Protein AF-A0A0S7ZG05-F1 (afdb_monomer_lite)

Foldseek 3Di:
DVPVVVVVVVVVVLVVVLVPLVVVLVVVVCVLPPALDPDDDQAAFLAADPVAALQLLLCLQFVFRDPLSVVLVVLVCVLLQQKDFDDDPNHTFKIFGRDDPVVSPDQQLVVLLVCLQAVPHRMDTPVSSVVSCVVCRVVSSVSSVVVCVVVQFFDDPVVVVVVLVVLVVVLVVLLVVQVVDPVRVVVSVVSSVVSVVSSVVVVVVVSRHTHGDSNNSVSNSSLVSNVVNVVCVLVVVDDDDPPVHLVSLSNNQSNCSSVVVPPVSVVVVVVSVCVVVVVVD

Radius of gyration: 26.24 Å; chains: 1; bounding box: 77×40×70 Å

Sequence (281 aa):
MAGYAVWTALIPVGGALFLLPVGYFVWLYLMYRRPPVRGRALVAEYEAPPEIGPAEAGYLLDGRLRARALAATLIDLMLRGIIRIEVEDSRVRRLQLAGRPEEAGLEPYEMVLLSDLFTDGPSVDAVSAARRIRSGERRLKDSVRSWLDHQGYLGARDWSRPIIAVSAAVGALITAMGLWSTAGFAAAVVQLTVSVALIEYFYIAATWRPILSRRGQEAVWHLLGYRRYLEAVESGRIRWTEERDAAGLHRLSPYAVMYGITPVWATRLQQVTEALIGDIV

Secondary structure (DSSP, 8-state):
-HHHHHHHHHHHHHHHHHHHHHHHHHHHHHHHTS-S-TT---PPPSS--TT--HHHHHHHHHSS--HHHHHHHHHHHHHTTSEEEEEETTEEEEEEE-S-GGGTT--HHHHHHHHHHSTTSSEEEHHHHHHHHHHHHHHHHHHHHHHHHHTT-BPP-TTHHHHHHHHHHHHHHHHHHHTT-TTTHHHHHHHHHHHHHHHHHHHHHHHHSPPB-HHHHHHHHHHHHHHHHHHHHHTTSS---GGGHHHHHHHHHHHHHHHT-HHHHHHHHHHHHHHHHHTT-

Structure (mmCIF, N/CA/C/O backbone):
data_AF-A0A0S7ZG05-F1
#
_entry.id   AF-A0A0S7ZG05-F1
#
loop_
_atom_site.group_PDB
_atom_site.id
_atom_site.type_symbol
_atom_site.label_atom_id
_atom_site.label_alt_id
_atom_site.label_comp_id
_atom_site.label_asym_id
_atom_site.label_entity_id
_atom_site.label_seq_id
_atom_site.pdbx_PDB_ins_code
_atom_site.Cartn_x
_atom_site.Cartn_y
_atom_site.Cartn_z
_atom_site.occupancy
_atom_site.B_iso_or_equiv
_atom_site.auth_seq_id
_atom_site.auth_comp_id
_atom_site.auth_asym_id
_atom_site.auth_atom_id
_atom_site.pdbx_PDB_model_num
ATOM 1 N N . MET A 1 1 ? 46.316 22.333 -44.704 1.00 51.28 1 MET A N 1
ATOM 2 C CA . MET A 1 1 ? 44.871 22.631 -44.551 1.00 51.28 1 MET A CA 1
ATOM 3 C C . MET A 1 1 ? 43.965 21.390 -44.492 1.00 51.28 1 MET A C 1
ATOM 5 O O . MET A 1 1 ? 42.832 21.535 -44.065 1.00 51.28 1 MET A O 1
ATOM 9 N N . ALA A 1 2 ? 44.429 20.175 -44.825 1.00 52.69 2 ALA A N 1
ATOM 10 C CA . ALA A 1 2 ? 43.585 18.967 -44.803 1.00 52.69 2 ALA A CA 1
ATOM 11 C C . ALA A 1 2 ? 43.197 18.450 -43.396 1.00 52.69 2 ALA A C 1
ATOM 13 O O . ALA A 1 2 ? 42.217 17.728 -43.262 1.00 52.69 2 ALA A O 1
ATOM 14 N N . GLY A 1 3 ? 43.922 18.836 -42.337 1.00 49.78 3 GLY A N 1
ATOM 15 C CA . GLY A 1 3 ? 43.652 18.356 -40.975 1.00 49.78 3 GLY A CA 1
ATOM 16 C C . GLY A 1 3 ? 42.360 18.903 -40.356 1.00 49.78 3 GLY A C 1
ATOM 17 O O . GLY A 1 3 ? 41.648 18.160 -39.695 1.00 49.78 3 GLY A O 1
ATOM 18 N N . TYR A 1 4 ? 42.011 20.170 -40.603 1.00 55.62 4 TYR A N 1
ATOM 19 C CA . TYR A 1 4 ? 40.866 20.828 -39.951 1.00 55.62 4 TYR A CA 1
ATOM 20 C C . TYR A 1 4 ? 39.498 20.339 -40.452 1.00 55.62 4 TYR A C 1
ATOM 22 O O . TYR A 1 4 ? 38.537 20.345 -39.688 1.00 55.62 4 TYR A O 1
ATOM 30 N N . ALA A 1 5 ? 39.414 19.866 -41.699 1.00 50.16 5 ALA A N 1
ATOM 31 C CA . ALA A 1 5 ? 38.168 19.370 -42.288 1.00 50.16 5 ALA A CA 1
ATOM 32 C C . ALA A 1 5 ? 37.707 18.027 -41.688 1.00 50.16 5 ALA A C 1
ATOM 34 O O . ALA A 1 5 ? 36.515 17.739 -41.648 1.00 50.16 5 ALA A O 1
ATOM 35 N N . VAL A 1 6 ? 38.641 17.215 -41.183 1.00 53.25 6 VAL A N 1
ATOM 36 C CA . VAL A 1 6 ? 38.319 15.938 -40.523 1.00 53.25 6 VAL A CA 1
ATOM 37 C C . VAL A 1 6 ? 37.726 16.182 -39.132 1.00 53.25 6 VAL A C 1
ATOM 39 O O . VAL A 1 6 ? 36.774 15.513 -38.732 1.00 53.25 6 VAL A O 1
ATOM 42 N N . TRP A 1 7 ? 38.228 17.193 -38.416 1.00 45.81 7 TRP A N 1
ATOM 43 C CA . TRP A 1 7 ? 37.742 17.551 -37.081 1.00 45.81 7 TRP A CA 1
ATOM 44 C C . TRP A 1 7 ? 36.322 18.130 -37.094 1.00 45.81 7 TRP A C 1
ATOM 46 O O . TRP A 1 7 ? 35.544 17.826 -36.195 1.00 45.81 7 TRP A O 1
ATOM 56 N N . THR A 1 8 ? 35.939 18.905 -38.113 1.00 54.09 8 THR A N 1
ATOM 57 C CA . THR A 1 8 ? 34.583 19.479 -38.207 1.00 54.09 8 THR A CA 1
ATOM 58 C C . THR A 1 8 ? 33.517 18.454 -38.602 1.00 54.09 8 THR A C 1
ATOM 60 O O . THR A 1 8 ? 32.370 18.582 -38.178 1.00 54.09 8 THR A O 1
ATOM 63 N N . ALA A 1 9 ? 33.886 17.404 -39.344 1.00 50.38 9 ALA A N 1
ATOM 64 C CA . ALA A 1 9 ? 32.975 16.328 -39.741 1.00 50.38 9 ALA A CA 1
ATOM 65 C C . ALA A 1 9 ? 32.682 15.311 -38.616 1.00 50.38 9 ALA A C 1
ATOM 67 O O . ALA A 1 9 ? 31.630 14.675 -38.624 1.00 50.38 9 ALA A O 1
ATOM 68 N N . LEU A 1 10 ? 33.570 15.173 -37.624 1.00 50.41 10 LEU A N 1
ATOM 69 C CA . LEU A 1 10 ? 33.404 14.238 -36.497 1.00 50.41 10 LEU A CA 1
ATOM 70 C C . LEU A 1 10 ? 32.487 14.767 -35.378 1.00 50.41 10 LEU A C 1
ATOM 72 O O . LEU A 1 10 ? 31.841 13.981 -34.684 1.00 50.41 10 LEU A O 1
ATOM 76 N N . ILE A 1 11 ? 32.377 16.090 -35.228 1.00 56.00 11 ILE A N 1
ATOM 77 C CA . ILE A 1 11 ? 31.513 16.752 -34.232 1.00 56.00 11 ILE A CA 1
ATOM 78 C C . ILE A 1 11 ? 30.020 16.373 -34.380 1.00 56.00 11 ILE A C 1
ATOM 80 O O . ILE A 1 11 ? 29.410 15.999 -33.374 1.00 56.00 11 ILE A O 1
ATOM 84 N N . PRO A 1 12 ? 29.402 16.393 -35.581 1.00 53.47 12 PRO A N 1
ATOM 85 C CA . PRO A 1 12 ? 27.996 16.002 -35.729 1.00 53.47 12 PRO A CA 1
ATOM 86 C C . PRO A 1 12 ? 27.754 14.502 -35.492 1.00 53.47 12 PRO A C 1
ATOM 88 O O . PRO A 1 12 ? 26.689 14.129 -34.999 1.00 53.47 12 PRO A O 1
ATOM 91 N N . VAL A 1 13 ? 28.742 13.641 -35.767 1.00 55.69 13 VAL A N 1
ATOM 92 C CA . VAL A 1 13 ? 28.643 12.190 -35.520 1.00 55.69 13 VAL A CA 1
ATOM 93 C C . VAL A 1 13 ? 28.619 11.893 -34.016 1.00 55.69 13 VAL A C 1
ATOM 95 O O . VAL A 1 13 ? 27.818 11.075 -33.564 1.00 55.69 13 VAL A O 1
ATOM 98 N N . GLY A 1 14 ? 29.416 12.617 -33.221 1.00 54.84 14 GLY A N 1
ATOM 99 C CA . GLY A 1 14 ? 29.377 12.533 -31.757 1.00 54.84 14 GLY A CA 1
ATOM 100 C C . GLY A 1 14 ? 28.037 12.986 -31.160 1.00 54.84 14 GLY A C 1
ATOM 101 O O . GLY A 1 14 ? 27.526 12.352 -30.237 1.00 54.84 14 GLY A O 1
ATOM 102 N N . GLY A 1 15 ? 27.422 14.031 -31.727 1.00 56.81 15 GLY A N 1
ATOM 103 C CA . GLY A 1 15 ? 26.101 14.518 -31.308 1.00 56.81 15 GLY A CA 1
ATOM 104 C C . GLY A 1 15 ? 24.956 13.545 -31.620 1.00 56.81 15 GLY A C 1
ATOM 105 O O . GLY A 1 15 ? 24.067 13.350 -30.793 1.00 56.81 15 GLY A O 1
ATOM 106 N N . ALA A 1 16 ? 24.992 12.872 -32.774 1.00 57.53 16 ALA A N 1
ATOM 107 C CA . ALA A 1 16 ? 24.003 11.849 -33.123 1.00 57.53 16 ALA A CA 1
ATOM 108 C C . ALA A 1 16 ? 24.106 10.606 -32.217 1.00 57.53 16 ALA A C 1
ATOM 110 O O . ALA A 1 16 ? 23.085 10.043 -31.818 1.00 57.53 16 ALA A O 1
ATOM 111 N N . LEU A 1 17 ? 25.326 10.224 -31.817 1.00 57.88 17 LEU A N 1
ATOM 112 C CA . LEU A 1 17 ? 25.553 9.145 -30.851 1.00 57.88 17 LEU A CA 1
ATOM 113 C C . LEU A 1 17 ? 25.026 9.491 -29.445 1.00 57.88 17 LEU A C 1
ATOM 115 O O . LEU A 1 17 ? 24.634 8.594 -28.704 1.00 57.88 17 LEU A O 1
ATOM 119 N N . PHE A 1 18 ? 24.979 10.779 -29.089 1.00 58.97 18 PHE A N 1
ATOM 120 C CA . PHE A 1 18 ? 24.469 11.277 -27.805 1.00 58.97 18 PHE A CA 1
ATOM 121 C C . PHE A 1 18 ? 22.944 11.129 -27.673 1.00 58.97 18 PHE A C 1
ATOM 123 O O . PHE A 1 18 ? 22.427 10.868 -26.586 1.00 58.97 18 PHE A O 1
ATOM 130 N N . LEU A 1 19 ? 22.209 11.253 -28.783 1.00 64.69 19 LEU A N 1
ATOM 131 C CA . LEU A 1 19 ? 20.746 11.169 -28.790 1.00 64.69 19 LEU A CA 1
ATOM 132 C C . LEU A 1 19 ? 20.218 9.732 -28.761 1.00 64.69 19 LEU A C 1
ATOM 134 O O . LEU A 1 19 ? 19.077 9.529 -28.359 1.00 64.69 19 LEU A O 1
ATOM 138 N N . LEU A 1 20 ? 21.018 8.732 -29.141 1.00 67.81 20 LEU A N 1
ATOM 139 C CA . LEU A 1 20 ? 20.586 7.331 -29.150 1.00 67.81 20 LEU A CA 1
ATOM 140 C C . LEU A 1 20 ? 20.330 6.764 -27.741 1.00 67.81 20 LEU A C 1
ATOM 142 O O . LEU A 1 20 ? 19.251 6.202 -27.545 1.00 67.81 20 LEU A O 1
ATOM 146 N N . PRO A 1 21 ? 21.215 6.945 -26.737 1.00 67.44 21 PRO A N 1
ATOM 147 C CA . PRO A 1 21 ? 20.917 6.583 -25.358 1.00 67.44 21 PRO A CA 1
ATOM 148 C C . PRO A 1 21 ? 19.700 7.346 -24.857 1.00 67.44 21 PRO A C 1
ATOM 150 O O . PRO A 1 21 ? 18.765 6.725 -24.374 1.00 67.44 21 PRO A O 1
ATOM 153 N N . VAL A 1 22 ? 19.652 8.671 -25.035 1.00 66.94 22 VAL A N 1
ATOM 154 C CA . VAL A 1 22 ? 18.524 9.494 -24.570 1.00 66.94 22 VAL A CA 1
ATOM 155 C C . VAL A 1 22 ? 17.209 9.040 -25.208 1.00 66.94 22 VAL A C 1
ATOM 157 O O . VAL A 1 22 ? 16.222 8.877 -24.503 1.00 66.94 22 VAL A O 1
ATOM 160 N N . GLY A 1 23 ? 17.187 8.761 -26.511 1.00 71.06 23 GLY A N 1
ATOM 161 C CA . GLY A 1 23 ? 16.018 8.259 -27.232 1.00 71.06 23 GLY A CA 1
ATOM 162 C C . GLY A 1 23 ? 15.604 6.854 -26.795 1.00 71.06 23 GLY A C 1
ATOM 163 O O . GLY A 1 23 ? 14.423 6.621 -26.545 1.00 71.06 23 GLY A O 1
ATOM 164 N N . TYR A 1 24 ? 16.559 5.935 -26.626 1.00 68.69 24 TYR A N 1
ATOM 165 C CA . TYR A 1 24 ? 16.321 4.593 -26.084 1.00 68.69 24 TYR A CA 1
ATOM 166 C C . TYR A 1 24 ? 15.806 4.648 -24.636 1.00 68.69 24 TYR A C 1
ATOM 168 O O . TYR A 1 24 ? 14.871 3.934 -24.278 1.00 68.69 24 TYR A O 1
ATOM 176 N N . PHE A 1 25 ? 16.338 5.559 -23.818 1.00 66.50 25 PHE A N 1
ATOM 177 C CA . PHE A 1 25 ? 15.914 5.786 -22.437 1.00 66.50 25 PHE A CA 1
ATOM 178 C C . PHE A 1 25 ? 14.539 6.449 -22.353 1.00 66.50 25 PHE A C 1
ATOM 180 O O . PHE A 1 25 ? 13.715 6.025 -21.546 1.00 66.50 25 PHE A O 1
ATOM 187 N N . VAL A 1 26 ? 14.238 7.432 -23.207 1.00 67.06 26 VAL A N 1
ATOM 188 C CA . VAL A 1 26 ? 12.893 8.012 -23.340 1.00 67.06 26 VAL A CA 1
ATOM 189 C C . VAL A 1 26 ? 11.910 6.937 -23.799 1.00 67.06 26 VAL A C 1
ATOM 191 O O . VAL A 1 26 ? 10.817 6.838 -23.249 1.00 67.06 26 VAL A O 1
ATOM 194 N N . TRP A 1 27 ? 12.298 6.076 -24.739 1.00 70.62 27 TRP A N 1
ATOM 195 C CA . TRP A 1 27 ? 11.476 4.956 -25.190 1.00 70.62 27 TRP A CA 1
ATOM 196 C C . TRP A 1 27 ? 11.200 3.946 -24.065 1.00 70.62 27 TRP A C 1
ATOM 198 O O . TRP A 1 27 ? 10.038 3.602 -23.844 1.00 70.62 27 TRP A O 1
ATOM 208 N N . LEU A 1 28 ? 12.215 3.550 -23.284 1.00 65.44 28 LEU A N 1
ATOM 209 C CA . LEU A 1 28 ? 12.054 2.690 -22.103 1.00 65.44 28 LEU A CA 1
ATOM 210 C C . LEU A 1 28 ? 11.192 3.345 -21.020 1.00 65.44 28 LEU A C 1
ATOM 212 O O . LEU A 1 28 ? 10.298 2.701 -20.474 1.00 65.44 28 LEU A O 1
ATOM 216 N N . TYR A 1 29 ? 11.404 4.629 -20.731 1.00 64.94 29 TYR A N 1
ATOM 217 C CA . TYR A 1 29 ? 10.598 5.390 -19.778 1.00 64.94 29 TYR A CA 1
ATOM 218 C C . TYR A 1 29 ? 9.128 5.439 -20.204 1.00 64.94 29 TYR A C 1
ATOM 220 O O . TYR A 1 29 ? 8.230 5.156 -19.409 1.00 64.94 29 TYR A O 1
ATOM 228 N N . LEU A 1 30 ? 8.878 5.734 -21.481 1.00 63.25 30 LEU A N 1
ATOM 229 C CA . LEU A 1 30 ? 7.543 5.741 -22.068 1.00 63.25 30 LEU A CA 1
ATOM 230 C C . LEU A 1 30 ? 6.933 4.345 -22.177 1.00 63.25 30 LEU A C 1
ATOM 232 O O . LEU A 1 30 ? 5.716 4.263 -22.308 1.00 63.25 30 LEU A O 1
ATOM 236 N N . MET A 1 31 ? 7.727 3.271 -22.160 1.00 61.19 31 MET A N 1
ATOM 237 C CA . MET A 1 31 ? 7.255 1.884 -22.126 1.00 61.19 31 MET A CA 1
ATOM 238 C C . MET A 1 31 ? 6.911 1.445 -20.695 1.00 61.19 31 MET A C 1
ATOM 240 O O . MET A 1 31 ? 5.868 0.833 -20.486 1.00 61.19 31 MET A O 1
ATOM 244 N N . TYR A 1 32 ? 7.725 1.827 -19.707 1.00 59.72 32 TYR A N 1
ATOM 245 C CA . TYR A 1 32 ? 7.529 1.506 -18.289 1.00 59.72 32 TYR A CA 1
ATOM 246 C C . TYR A 1 32 ? 6.388 2.313 -17.643 1.00 59.72 32 TYR A C 1
ATOM 248 O O . TYR A 1 32 ? 5.707 1.825 -16.747 1.00 59.72 32 TYR A O 1
ATOM 256 N N . ARG A 1 33 ? 6.123 3.540 -18.118 1.00 54.91 33 ARG A N 1
ATOM 257 C CA . ARG A 1 33 ? 4.976 4.359 -17.680 1.00 54.91 33 ARG A CA 1
ATOM 258 C C . ARG A 1 33 ? 3.647 4.014 -18.351 1.00 54.91 33 ARG A C 1
ATOM 260 O O . ARG A 1 33 ? 2.652 4.672 -18.043 1.00 54.91 33 ARG A O 1
ATOM 267 N N . ARG A 1 34 ? 3.596 3.061 -19.289 1.00 53.19 34 ARG A N 1
ATOM 268 C CA . ARG A 1 34 ? 2.336 2.808 -20.002 1.00 53.19 34 ARG A CA 1
ATOM 269 C C . ARG A 1 34 ? 1.282 2.306 -19.019 1.00 53.19 34 ARG A C 1
ATOM 271 O O . ARG A 1 34 ? 1.560 1.358 -18.288 1.00 53.19 34 ARG A O 1
ATOM 278 N N . PRO A 1 35 ? 0.098 2.942 -18.977 1.00 49.69 35 PRO A N 1
ATOM 279 C CA . PRO A 1 35 ? -0.965 2.503 -18.098 1.00 49.69 35 PRO A CA 1
ATOM 280 C C . PRO A 1 35 ? -1.339 1.048 -18.419 1.00 49.69 35 PRO A C 1
ATOM 282 O O . PRO A 1 35 ? -1.278 0.645 -19.585 1.00 49.69 35 PRO A O 1
ATOM 285 N N . PRO A 1 36 ? -1.724 0.280 -17.388 1.00 53.16 36 PRO A N 1
ATOM 286 C CA . PRO A 1 36 ? -1.832 -1.177 -17.424 1.00 53.16 36 PRO A CA 1
ATOM 287 C C . PRO A 1 36 ? -2.812 -1.730 -18.469 1.00 53.16 36 PRO A C 1
ATOM 289 O O . PRO A 1 36 ? -2.722 -2.893 -18.838 1.00 53.16 36 PRO A O 1
ATOM 292 N N . VAL A 1 37 ? -3.734 -0.927 -19.008 1.00 57.16 37 VAL A N 1
ATOM 293 C CA . VAL A 1 37 ? -4.703 -1.416 -19.994 1.00 57.16 37 VAL A CA 1
ATOM 294 C C . VAL A 1 37 ? -4.875 -0.391 -21.109 1.00 57.16 37 VAL A C 1
ATOM 296 O O . VAL A 1 37 ? -5.392 0.706 -20.905 1.00 57.16 37 VAL A O 1
ATOM 299 N N . ARG A 1 38 ? -4.422 -0.731 -22.319 1.00 52.75 38 ARG A N 1
ATOM 300 C CA . ARG A 1 38 ? -4.708 0.062 -23.522 1.00 52.75 38 ARG A CA 1
ATOM 301 C C . ARG A 1 38 ? -6.158 -0.158 -23.949 1.00 52.75 38 ARG A C 1
ATOM 303 O O . ARG A 1 38 ? -6.596 -1.296 -24.068 1.00 52.75 38 ARG A O 1
ATOM 310 N N . GLY A 1 39 ? -6.867 0.932 -24.242 1.00 58.59 39 GLY A N 1
ATOM 311 C CA . GLY A 1 39 ? -8.118 0.895 -25.008 1.00 58.59 39 GLY A CA 1
ATOM 312 C C . GLY A 1 39 ? -9.408 0.656 -24.221 1.00 58.59 39 GLY A C 1
ATOM 313 O O . GLY A 1 39 ? -10.449 0.496 -24.848 1.00 58.59 39 GLY A O 1
ATOM 314 N N . ARG A 1 40 ? -9.384 0.659 -22.881 1.00 66.75 40 ARG A N 1
ATOM 315 C CA . ARG A 1 40 ? -10.610 0.661 -22.064 1.00 66.75 40 ARG A CA 1
ATOM 316 C C . ARG A 1 40 ? -1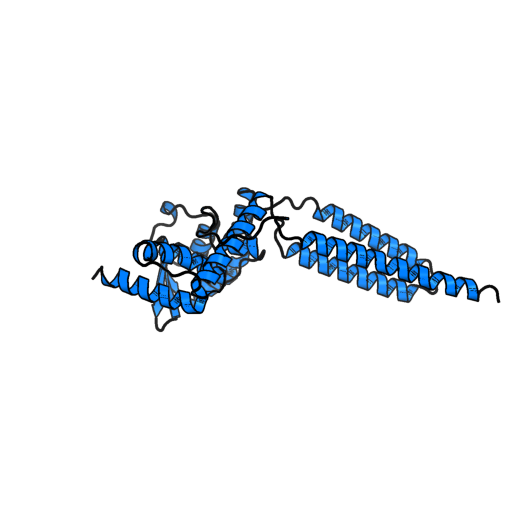0.830 2.038 -21.446 1.00 66.75 40 ARG A C 1
ATOM 318 O O . ARG A 1 40 ? -9.894 2.638 -20.924 1.00 66.75 40 ARG A O 1
ATOM 325 N N . ALA A 1 41 ? -12.058 2.544 -21.517 1.00 74.38 41 ALA A N 1
ATOM 326 C CA . ALA A 1 41 ? -12.452 3.706 -20.731 1.00 74.38 41 ALA A CA 1
ATOM 327 C C . ALA A 1 41 ? -12.480 3.309 -19.248 1.00 74.38 41 ALA A C 1
ATOM 329 O O . ALA A 1 41 ? -12.929 2.214 -18.909 1.00 74.38 41 ALA A O 1
ATOM 330 N N . LEU A 1 42 ? -11.967 4.171 -18.371 1.00 78.75 42 LEU A N 1
ATOM 331 C CA . LEU A 1 42 ? -12.027 3.942 -16.930 1.00 78.75 42 LEU A CA 1
ATOM 332 C C . LEU A 1 42 ? -13.468 4.177 -16.461 1.00 78.75 42 LEU A C 1
ATOM 334 O O . LEU A 1 42 ? -13.909 5.326 -16.366 1.00 78.75 42 LEU A O 1
ATOM 338 N N . VAL A 1 43 ? -14.199 3.091 -16.225 1.00 81.19 43 VAL A N 1
ATOM 339 C CA . VAL A 1 43 ? -15.568 3.116 -15.693 1.00 81.19 43 VAL A CA 1
ATOM 340 C C . VAL A 1 43 ? -15.502 3.262 -14.172 1.00 81.19 43 VAL A C 1
ATOM 342 O O . VAL A 1 43 ? -14.532 2.837 -13.550 1.00 81.19 43 VAL A O 1
ATOM 345 N N . ALA A 1 44 ? -16.488 3.938 -13.582 1.00 79.50 44 ALA A N 1
ATOM 346 C CA . ALA A 1 44 ? -16.609 4.023 -12.133 1.00 79.50 44 ALA A CA 1
ATOM 347 C C . ALA A 1 44 ? -17.099 2.673 -11.589 1.00 79.50 44 ALA A C 1
ATOM 349 O O . ALA A 1 44 ? -18.145 2.198 -12.023 1.00 79.50 44 ALA A O 1
ATOM 350 N N . GLU A 1 45 ? -16.351 2.086 -10.660 1.00 82.44 45 GLU A N 1
ATOM 351 C CA . GLU A 1 45 ? -16.711 0.824 -10.003 1.00 82.44 45 GLU A CA 1
ATOM 352 C C . GLU A 1 45 ? -17.330 1.133 -8.641 1.00 82.44 45 GLU A C 1
ATOM 354 O O . GLU A 1 45 ? -16.831 2.005 -7.936 1.00 82.44 45 GLU A O 1
ATOM 359 N N . TYR A 1 46 ? -18.418 0.460 -8.267 1.00 78.06 46 TYR A N 1
ATOM 360 C CA . TYR A 1 46 ? -19.122 0.744 -7.005 1.00 78.06 46 TYR A CA 1
ATOM 361 C C . TYR A 1 46 ? -18.422 0.130 -5.784 1.00 78.06 46 TYR A C 1
ATOM 363 O O . TYR A 1 46 ? -18.535 0.656 -4.679 1.00 78.06 46 TYR A O 1
ATOM 371 N N . GLU A 1 47 ? -17.684 -0.965 -5.982 1.00 79.06 47 GLU A N 1
ATOM 372 C CA . GLU A 1 47 ? -17.063 -1.740 -4.906 1.00 79.06 47 GLU A CA 1
ATOM 373 C C . GLU A 1 47 ? -15.559 -1.907 -5.127 1.00 79.06 47 GLU A C 1
ATOM 375 O O . GLU A 1 47 ? -15.060 -1.927 -6.256 1.00 79.06 47 GLU A O 1
ATOM 380 N N . ALA A 1 48 ? -14.823 -2.050 -4.025 1.00 81.62 48 ALA A N 1
ATOM 381 C CA . ALA A 1 48 ? -13.439 -2.493 -4.078 1.00 81.62 48 ALA A CA 1
ATOM 382 C C . ALA A 1 48 ? -13.369 -3.957 -4.563 1.00 81.62 48 ALA A C 1
ATOM 384 O O . ALA A 1 48 ? -14.318 -4.716 -4.358 1.00 81.62 48 ALA A O 1
ATOM 385 N N . PRO A 1 49 ? -12.255 -4.388 -5.188 1.00 82.88 49 PRO A N 1
ATOM 386 C CA . PRO A 1 49 ? -12.049 -5.803 -5.483 1.00 82.88 49 PRO A CA 1
ATOM 387 C C . PRO A 1 49 ? -12.166 -6.631 -4.188 1.00 82.88 49 PRO A C 1
ATOM 389 O O . PRO A 1 49 ? -11.463 -6.312 -3.229 1.00 82.88 49 PRO A O 1
ATOM 392 N N . PRO A 1 50 ? -13.000 -7.688 -4.146 1.00 77.94 50 PRO A N 1
ATOM 393 C CA . PRO A 1 50 ? -13.350 -8.376 -2.898 1.00 77.94 50 PRO A CA 1
ATOM 394 C C . PRO A 1 50 ? -12.166 -9.082 -2.233 1.00 77.94 50 PRO A C 1
ATOM 396 O O . PRO A 1 50 ? -12.186 -9.326 -1.035 1.00 77.94 50 PRO A O 1
ATOM 399 N N . GLU A 1 51 ? -11.138 -9.409 -3.011 1.00 85.38 51 GLU A N 1
ATOM 400 C CA . GLU A 1 51 ? -9.961 -10.128 -2.534 1.00 85.38 51 GLU A CA 1
ATOM 401 C C . GLU A 1 51 ? -8.821 -9.205 -2.084 1.00 85.38 51 GLU A C 1
ATOM 403 O O . GLU A 1 51 ? -7.800 -9.707 -1.646 1.00 85.38 51 GLU A O 1
ATOM 408 N N . ILE A 1 52 ? -8.913 -7.882 -2.263 1.00 89.81 52 ILE A N 1
ATOM 409 C CA . ILE A 1 52 ? -7.760 -6.982 -2.084 1.00 89.81 52 ILE A CA 1
ATOM 410 C C . ILE A 1 52 ? -8.046 -5.992 -0.973 1.00 89.81 52 ILE A C 1
ATOM 412 O O . ILE A 1 52 ? -8.772 -5.025 -1.206 1.00 89.81 52 ILE A O 1
ATOM 416 N N . GLY A 1 53 ? -7.404 -6.163 0.181 1.00 91.06 53 GLY A N 1
ATOM 417 C CA . GLY A 1 53 ? -7.516 -5.239 1.300 1.00 91.06 53 GLY A CA 1
ATOM 418 C C . GLY A 1 53 ? -6.884 -3.858 1.043 1.00 91.06 53 GLY A C 1
ATOM 419 O O . GLY A 1 53 ? -6.229 -3.610 0.018 1.00 91.06 53 GLY A O 1
ATOM 420 N N . PRO A 1 54 ? -7.067 -2.892 1.966 1.00 91.44 54 PRO A N 1
ATOM 421 C CA . PRO A 1 54 ? -6.564 -1.529 1.788 1.00 91.44 54 PRO A CA 1
ATOM 422 C C . PRO A 1 54 ? -5.032 -1.417 1.717 1.00 91.44 54 PRO A C 1
ATOM 424 O O . PRO A 1 54 ? -4.508 -0.545 1.011 1.00 91.44 54 PRO A O 1
ATOM 427 N N . ALA A 1 55 ? -4.300 -2.281 2.428 1.00 91.81 55 ALA A N 1
ATOM 428 C CA . ALA A 1 55 ? -2.836 -2.279 2.442 1.00 91.81 55 ALA A CA 1
ATOM 429 C C . ALA A 1 55 ? -2.279 -2.720 1.084 1.00 91.81 55 ALA A C 1
ATOM 431 O O . ALA A 1 55 ? -1.378 -2.089 0.524 1.00 91.81 55 ALA A O 1
ATOM 432 N N . GLU A 1 56 ? -2.857 -3.779 0.539 1.00 94.50 56 GLU A N 1
ATOM 433 C CA . GLU A 1 56 ? -2.509 -4.403 -0.726 1.00 94.50 56 GLU A CA 1
ATOM 434 C C . GLU A 1 56 ? -2.925 -3.510 -1.886 1.00 94.50 56 GLU A C 1
ATOM 436 O O . GLU A 1 56 ? -2.125 -3.284 -2.792 1.00 94.50 56 GLU A O 1
ATOM 441 N N . ALA A 1 57 ? -4.114 -2.904 -1.819 1.00 93.00 57 ALA A N 1
ATOM 442 C CA . ALA A 1 57 ? -4.549 -1.889 -2.771 1.00 93.00 57 ALA A CA 1
ATOM 443 C C . ALA A 1 57 ? -3.565 -0.711 -2.814 1.00 93.00 57 ALA A C 1
ATOM 445 O O . ALA A 1 57 ? -3.104 -0.316 -3.889 1.00 93.00 57 ALA A O 1
ATOM 446 N N . GLY A 1 58 ? -3.178 -0.183 -1.647 1.00 90.12 58 GLY A N 1
ATOM 447 C CA . GLY A 1 58 ? -2.167 0.868 -1.547 1.00 90.12 58 GLY A CA 1
ATOM 448 C C . GLY A 1 58 ? -0.820 0.442 -2.143 1.00 90.12 58 GLY A C 1
ATOM 449 O O . GLY A 1 58 ? -0.199 1.203 -2.892 1.00 90.12 58 GLY A O 1
ATOM 450 N N . TYR A 1 59 ? -0.390 -0.793 -1.876 1.00 91.75 59 TYR A N 1
ATOM 451 C CA . TYR A 1 59 ? 0.849 -1.343 -2.418 1.00 91.75 59 TYR A CA 1
ATOM 452 C C . TYR A 1 59 ? 0.797 -1.525 -3.942 1.00 91.75 59 TYR A C 1
ATOM 454 O O . TYR A 1 59 ? 1.743 -1.145 -4.628 1.00 91.75 59 TYR A O 1
ATOM 462 N N . LEU A 1 60 ? -0.296 -2.051 -4.495 1.00 90.94 60 LEU A N 1
ATOM 463 C CA . LEU A 1 60 ? -0.476 -2.239 -5.937 1.00 90.94 60 LEU A CA 1
ATOM 464 C C . LEU A 1 60 ? -0.477 -0.904 -6.696 1.00 90.94 60 LEU A C 1
ATOM 466 O O . LEU A 1 60 ? 0.086 -0.809 -7.788 1.00 90.94 60 LEU A O 1
ATOM 470 N N . LEU A 1 61 ? -1.063 0.142 -6.107 1.00 87.56 61 LEU A N 1
ATOM 471 C CA . LEU A 1 61 ? -1.157 1.471 -6.715 1.00 87.56 61 LEU A CA 1
ATOM 472 C C . LEU A 1 61 ? 0.163 2.252 -6.678 1.00 87.56 61 LEU A C 1
ATOM 474 O O . LEU A 1 61 ? 0.549 2.880 -7.671 1.00 87.56 61 LEU A O 1
ATOM 478 N N . ASP A 1 62 ? 0.838 2.255 -5.527 1.00 82.25 62 ASP A N 1
ATOM 479 C CA . ASP A 1 62 ? 1.979 3.139 -5.253 1.00 82.25 62 ASP A CA 1
ATOM 480 C C . ASP A 1 62 ? 3.329 2.404 -5.163 1.00 82.25 62 ASP A C 1
ATOM 482 O O . ASP A 1 62 ? 4.376 3.052 -5.143 1.00 82.25 62 ASP A O 1
ATOM 486 N N . GLY A 1 63 ? 3.332 1.074 -5.071 1.00 82.50 63 GLY A N 1
ATOM 487 C CA . GLY A 1 63 ? 4.521 0.258 -4.799 1.00 82.50 63 GLY A CA 1
ATOM 488 C C . GLY A 1 63 ? 5.119 0.413 -3.408 1.00 82.50 63 GLY A C 1
ATOM 489 O O . GLY A 1 63 ? 6.220 -0.069 -3.122 1.00 82.50 63 GLY A O 1
ATOM 490 N N . ARG A 1 64 ? 4.404 1.121 -2.536 1.00 82.62 64 ARG A N 1
ATOM 491 C CA . ARG A 1 64 ? 4.817 1.459 -1.180 1.00 82.62 64 ARG A CA 1
ATOM 492 C C . ARG A 1 64 ? 3.629 1.319 -0.254 1.00 82.62 64 ARG A C 1
ATOM 494 O O . ARG A 1 64 ? 2.527 1.747 -0.587 1.00 82.62 64 ARG A O 1
ATOM 501 N N . LEU A 1 65 ? 3.889 0.807 0.939 1.00 83.88 65 LEU A N 1
ATOM 502 C CA . LEU A 1 65 ? 2.895 0.727 1.992 1.00 83.88 65 LEU A CA 1
ATOM 503 C C . LEU A 1 65 ? 2.876 2.056 2.758 1.00 83.88 65 LEU A C 1
ATOM 505 O O . LEU A 1 65 ? 3.625 2.259 3.705 1.00 83.88 65 LEU A O 1
ATOM 509 N N . ARG A 1 66 ? 2.088 3.022 2.274 1.00 82.81 66 ARG A N 1
ATOM 510 C CA . ARG A 1 66 ? 1.997 4.353 2.900 1.00 82.81 66 ARG A CA 1
ATOM 511 C C . ARG A 1 66 ? 1.228 4.284 4.223 1.00 82.81 66 ARG A C 1
ATOM 513 O O . ARG A 1 66 ? 0.299 3.495 4.355 1.00 82.81 66 ARG A O 1
ATOM 520 N N . ALA A 1 67 ? 1.509 5.214 5.140 1.00 81.88 67 ALA A N 1
ATOM 521 C CA . ALA A 1 67 ? 0.816 5.316 6.432 1.00 81.88 67 ALA A CA 1
ATOM 522 C C . ALA A 1 67 ? -0.720 5.364 6.312 1.00 81.88 67 ALA A C 1
ATOM 524 O O . ALA A 1 67 ? -1.417 4.742 7.102 1.00 81.88 67 ALA A O 1
ATOM 525 N N . ARG A 1 68 ? -1.254 6.040 5.286 1.00 82.50 68 ARG A N 1
ATOM 526 C CA . ARG A 1 68 ? -2.701 6.086 5.002 1.00 82.50 68 ARG A CA 1
ATOM 527 C C . ARG A 1 68 ? -3.311 4.722 4.658 1.00 82.50 68 ARG A C 1
ATOM 529 O O . ARG A 1 68 ? -4.446 4.464 5.028 1.00 82.50 68 ARG A O 1
ATOM 536 N N . ALA A 1 69 ? -2.560 3.852 3.978 1.00 86.19 69 ALA A N 1
ATOM 537 C CA . ALA A 1 69 ? -3.011 2.502 3.650 1.00 86.19 69 ALA A CA 1
ATOM 538 C C . ALA A 1 69 ? -3.038 1.625 4.909 1.00 86.19 69 ALA A C 1
ATOM 540 O O . ALA A 1 69 ? -3.979 0.876 5.113 1.00 86.19 69 ALA A O 1
ATOM 541 N N . LEU A 1 70 ? -2.062 1.801 5.804 1.00 86.00 70 LEU A N 1
ATOM 542 C CA . LEU A 1 70 ? -2.048 1.140 7.112 1.00 86.00 70 LEU A CA 1
ATOM 543 C C . LEU A 1 70 ? -3.180 1.623 8.019 1.00 86.00 70 LEU A C 1
ATOM 545 O O . LEU A 1 70 ? -3.844 0.812 8.652 1.00 86.00 70 LEU A O 1
ATOM 549 N N . ALA A 1 71 ? -3.430 2.933 8.058 1.00 84.31 71 ALA A N 1
ATOM 550 C CA . ALA A 1 71 ? -4.562 3.494 8.787 1.00 84.31 71 ALA A CA 1
ATOM 551 C C . ALA A 1 71 ? -5.894 2.944 8.258 1.00 84.31 71 ALA A C 1
ATOM 553 O O . ALA A 1 71 ? -6.749 2.558 9.047 1.00 84.31 71 ALA A O 1
ATOM 554 N N . ALA A 1 72 ? -6.040 2.844 6.934 1.00 87.88 72 ALA A N 1
ATOM 555 C CA . ALA A 1 72 ? -7.187 2.204 6.308 1.00 87.88 72 ALA A CA 1
ATOM 556 C C . ALA A 1 72 ? -7.342 0.738 6.734 1.00 87.88 72 ALA A C 1
ATOM 558 O O . ALA A 1 72 ? -8.435 0.344 7.116 1.00 87.88 72 ALA A O 1
ATOM 559 N N . THR A 1 73 ? -6.263 -0.048 6.748 1.00 89.44 73 THR A N 1
ATOM 560 C CA . THR A 1 73 ? -6.292 -1.433 7.245 1.00 89.44 73 THR A CA 1
ATOM 561 C C . THR A 1 73 ? -6.698 -1.514 8.715 1.00 89.44 73 THR A C 1
ATOM 563 O O . THR A 1 73 ? -7.465 -2.391 9.081 1.00 89.44 73 THR A O 1
ATOM 566 N N . LEU A 1 74 ? -6.252 -0.593 9.574 1.00 87.56 74 LEU A N 1
ATOM 567 C CA . LEU A 1 74 ? -6.705 -0.566 10.972 1.00 87.56 74 LEU A CA 1
ATOM 568 C C . LEU A 1 74 ? -8.204 -0.272 11.082 1.00 87.56 74 LEU A C 1
ATOM 570 O O . LEU A 1 74 ? -8.894 -0.893 11.883 1.00 87.56 74 LEU A O 1
ATOM 574 N N . ILE A 1 75 ? -8.723 0.643 10.265 1.00 85.31 75 ILE A N 1
ATOM 575 C CA . ILE A 1 75 ? -10.163 0.921 10.215 1.00 85.31 75 ILE A CA 1
ATOM 576 C C . ILE A 1 75 ? -10.924 -0.306 9.703 1.00 85.31 75 ILE A C 1
ATOM 578 O O . ILE A 1 75 ? -11.955 -0.647 10.271 1.00 85.31 75 ILE A O 1
ATOM 582 N N . ASP A 1 76 ? -10.406 -1.000 8.690 1.00 87.69 76 ASP A N 1
ATOM 583 C CA . ASP A 1 76 ? -10.990 -2.248 8.190 1.00 87.69 76 ASP A CA 1
ATOM 584 C C . ASP A 1 76 ? -11.056 -3.330 9.284 1.00 87.69 76 ASP A C 1
ATOM 586 O O . ASP A 1 76 ? -12.126 -3.865 9.572 1.00 87.69 76 ASP A O 1
ATOM 590 N N . LEU A 1 77 ? -9.952 -3.557 10.004 1.00 88.50 77 LEU A N 1
ATOM 591 C CA . LEU A 1 77 ? -9.897 -4.480 11.144 1.00 88.50 77 LEU A CA 1
ATOM 592 C C . LEU A 1 77 ? -10.843 -4.068 12.283 1.00 88.50 77 LEU A C 1
ATOM 594 O O . LEU A 1 77 ? -11.397 -4.928 12.971 1.00 88.50 77 LEU A O 1
ATOM 598 N N . MET A 1 78 ? -11.042 -2.764 12.493 1.00 85.56 78 MET A N 1
ATOM 599 C CA . MET A 1 78 ? -11.997 -2.247 13.472 1.00 85.56 78 MET A CA 1
ATOM 600 C C . MET A 1 78 ? -13.440 -2.550 13.062 1.00 85.56 78 MET A C 1
ATOM 602 O O . MET A 1 78 ? -14.230 -3.008 13.885 1.00 85.56 78 MET A O 1
ATOM 606 N N . LEU A 1 79 ? -13.780 -2.342 11.789 1.00 82.88 79 LEU A N 1
ATOM 607 C CA . LEU A 1 79 ? -15.106 -2.644 11.244 1.00 82.88 79 LEU A CA 1
ATOM 608 C C . LEU A 1 79 ? -15.398 -4.149 11.230 1.00 82.88 79 LEU A C 1
ATOM 610 O O . LEU A 1 79 ? -16.540 -4.552 11.430 1.00 82.88 79 LEU A O 1
ATOM 614 N N . ARG A 1 80 ? -14.363 -4.981 11.067 1.00 84.50 80 ARG A N 1
ATOM 615 C CA . ARG A 1 80 ? -14.427 -6.442 11.236 1.00 84.50 80 ARG A CA 1
ATOM 616 C C . ARG A 1 80 ? -14.520 -6.883 12.707 1.00 84.50 80 ARG A C 1
ATOM 618 O O . ARG A 1 80 ? -14.588 -8.079 12.971 1.00 84.50 80 ARG A O 1
ATOM 625 N N . GLY A 1 81 ? -14.504 -5.954 13.670 1.00 85.19 81 GLY A N 1
ATOM 626 C CA . GLY A 1 81 ? -14.618 -6.242 15.106 1.00 85.19 81 GLY A CA 1
ATOM 627 C C . GLY A 1 81 ? -13.363 -6.849 15.742 1.00 85.19 81 GLY A C 1
ATOM 628 O O . GLY A 1 81 ? -13.418 -7.356 16.860 1.00 85.19 81 GLY A O 1
ATOM 629 N N . ILE A 1 82 ? -12.224 -6.813 15.049 1.00 88.38 82 ILE A N 1
ATOM 630 C CA . ILE A 1 82 ? -10.972 -7.446 15.490 1.00 88.38 82 ILE A CA 1
ATOM 631 C C . ILE A 1 82 ? -10.239 -6.537 16.476 1.00 88.38 82 ILE A C 1
ATOM 633 O O . ILE A 1 82 ? -9.688 -7.000 17.479 1.00 88.38 82 ILE A O 1
ATOM 637 N N . ILE A 1 83 ? -10.281 -5.229 16.218 1.00 89.38 83 ILE A N 1
ATOM 638 C CA . ILE A 1 83 ? -9.728 -4.202 17.098 1.00 89.38 83 ILE A CA 1
ATOM 639 C C . ILE A 1 83 ? -10.784 -3.161 17.469 1.00 89.38 83 ILE A C 1
ATOM 641 O O . ILE A 1 83 ? -11.726 -2.905 16.726 1.00 89.38 83 ILE A O 1
ATOM 645 N N . ARG A 1 84 ? -10.597 -2.509 18.612 1.00 86.69 84 ARG A N 1
ATOM 646 C CA . ARG A 1 84 ? -11.358 -1.337 19.043 1.00 86.69 84 ARG A CA 1
ATOM 647 C C . ARG A 1 84 ? -10.414 -0.145 19.130 1.00 86.69 84 ARG A C 1
ATOM 649 O O . ARG A 1 84 ? -9.333 -0.246 19.708 1.00 86.69 84 ARG A O 1
ATOM 656 N N . ILE A 1 85 ? -10.822 0.976 18.547 1.00 82.44 85 ILE A N 1
ATOM 657 C CA . ILE A 1 85 ? -10.066 2.229 18.569 1.00 82.44 85 ILE A CA 1
ATOM 658 C C . ILE A 1 85 ? -10.782 3.191 19.515 1.00 82.44 85 ILE A C 1
ATOM 660 O O . ILE A 1 85 ? -11.939 3.535 19.298 1.00 82.44 85 ILE A O 1
ATOM 664 N N . GLU A 1 86 ? -10.094 3.622 20.567 1.00 80.44 86 GLU A N 1
ATOM 665 C CA . GLU A 1 86 ? -10.584 4.648 21.484 1.00 80.44 86 GLU A CA 1
ATOM 666 C C . GLU A 1 86 ? -10.143 6.025 20.986 1.00 80.44 86 GLU A C 1
ATOM 668 O O . GLU A 1 86 ? -8.947 6.279 20.794 1.00 80.44 86 GLU A O 1
ATOM 673 N N . VAL A 1 87 ? -11.115 6.914 20.784 1.00 78.75 87 VAL A N 1
ATOM 674 C CA . VAL A 1 87 ? -10.909 8.290 20.323 1.00 78.75 87 VAL A CA 1
ATOM 675 C C . VAL A 1 87 ? -11.300 9.249 21.446 1.00 78.75 87 VAL A C 1
ATOM 677 O O . VAL A 1 87 ? -12.376 9.125 22.019 1.00 78.75 87 VAL A O 1
ATOM 680 N N . GLU A 1 88 ? -10.429 10.207 21.749 1.00 77.88 88 GLU A N 1
ATOM 681 C CA . GLU A 1 88 ? -10.648 11.282 22.724 1.00 77.88 88 GLU A CA 1
ATOM 682 C C . GLU A 1 88 ? -10.198 12.603 22.087 1.00 77.88 88 GLU A C 1
ATOM 684 O O . GLU A 1 88 ? -9.173 12.638 21.405 1.00 77.88 88 GLU A O 1
ATOM 689 N N . ASP A 1 89 ? -10.975 13.679 22.234 1.00 74.81 89 ASP A N 1
ATOM 690 C CA . ASP A 1 89 ? -10.693 14.996 21.633 1.00 74.81 89 ASP A CA 1
ATOM 691 C C . ASP A 1 89 ? -10.370 14.947 20.125 1.00 74.81 89 ASP A C 1
ATOM 693 O O . ASP A 1 89 ? -9.454 15.609 19.630 1.00 74.81 89 ASP A O 1
ATOM 697 N N . SER A 1 90 ? -11.113 14.128 19.369 1.00 68.25 90 SER A N 1
ATOM 698 C CA . SER A 1 90 ? -10.878 13.881 17.933 1.00 68.25 90 SER A CA 1
ATOM 699 C C . SER A 1 90 ? -9.500 13.277 17.604 1.00 68.25 90 SER A C 1
ATOM 701 O O . SER A 1 90 ? -9.029 13.362 16.467 1.00 68.25 90 SER A O 1
ATOM 703 N N . ARG A 1 91 ? -8.827 12.660 18.582 1.00 66.69 91 ARG A N 1
ATOM 704 C CA . ARG A 1 91 ? -7.533 11.988 18.421 1.00 66.69 91 ARG A CA 1
ATOM 705 C C . ARG A 1 91 ? -7.614 10.541 18.878 1.00 66.69 91 ARG A C 1
ATOM 707 O O . ARG A 1 91 ? -8.228 10.219 19.888 1.00 66.69 91 ARG A O 1
ATOM 714 N N . VAL A 1 92 ? -6.945 9.655 18.144 1.00 75.06 92 VAL A N 1
ATOM 715 C CA . VAL A 1 92 ? -6.801 8.258 18.566 1.00 75.06 92 VAL A CA 1
ATOM 716 C C . VAL A 1 92 ? -5.944 8.220 19.827 1.00 75.06 92 VAL A C 1
ATOM 718 O O . VAL A 1 92 ? -4.799 8.674 19.811 1.00 75.06 92 VAL A O 1
ATOM 721 N N . ARG A 1 93 ? -6.495 7.675 20.911 1.00 78.69 93 ARG A N 1
ATOM 722 C CA . ARG A 1 93 ? -5.821 7.540 22.205 1.00 78.69 93 ARG A CA 1
ATOM 723 C C . ARG A 1 93 ? -5.186 6.165 22.352 1.00 78.69 93 ARG A C 1
ATOM 725 O O . ARG A 1 93 ? -4.024 6.049 22.747 1.00 78.69 93 ARG A O 1
ATOM 732 N N . ARG A 1 94 ? -5.947 5.118 22.037 1.00 86.81 94 ARG A N 1
ATOM 733 C CA . ARG A 1 94 ? -5.580 3.731 22.326 1.00 86.81 94 ARG A CA 1
ATOM 734 C C . ARG A 1 94 ? -6.235 2.774 21.340 1.00 86.81 94 ARG A C 1
ATOM 736 O O . ARG A 1 94 ? -7.334 3.022 20.858 1.00 86.81 94 ARG A O 1
ATOM 743 N N . LEU A 1 95 ? -5.540 1.681 21.056 1.00 87.00 95 LEU A N 1
ATOM 744 C CA . LEU A 1 95 ? -6.051 0.547 20.304 1.00 87.00 95 LEU A CA 1
ATOM 745 C C . LEU A 1 95 ? -6.118 -0.653 21.245 1.00 87.00 95 LEU A C 1
ATOM 747 O O . LEU A 1 95 ? -5.199 -0.874 22.036 1.00 87.00 95 LEU A O 1
ATOM 751 N N . GLN A 1 96 ? -7.198 -1.419 21.160 1.00 90.38 96 GLN A N 1
ATOM 752 C CA . GLN A 1 96 ? -7.429 -2.619 21.957 1.00 90.38 96 GLN A CA 1
ATOM 753 C C . GLN A 1 96 ? -7.795 -3.786 21.048 1.00 90.38 96 GLN A C 1
ATOM 755 O O . GLN A 1 96 ? -8.474 -3.600 20.039 1.00 90.38 96 GLN A O 1
ATOM 760 N N . LEU A 1 97 ? -7.363 -4.986 21.406 1.00 89.94 97 LEU A N 1
ATOM 761 C CA . LEU A 1 97 ? -7.794 -6.213 20.756 1.00 89.94 97 LEU A CA 1
ATOM 762 C C . LEU A 1 97 ? -9.200 -6.556 21.266 1.00 89.94 97 LEU A C 1
ATOM 764 O O . LEU A 1 97 ? -9.398 -6.695 22.472 1.00 89.94 97 LEU A O 1
ATOM 768 N N . ALA A 1 98 ? -10.176 -6.640 20.364 1.00 80.88 98 ALA A N 1
ATOM 769 C CA . ALA A 1 98 ? -11.579 -6.865 20.719 1.00 80.88 98 ALA A CA 1
ATOM 770 C C . ALA A 1 98 ? -12.032 -8.311 20.453 1.00 80.88 98 ALA A C 1
ATOM 772 O O . ALA A 1 98 ? -12.883 -8.825 21.176 1.00 80.88 98 ALA A O 1
ATOM 773 N N . GLY A 1 99 ? -11.442 -8.974 19.451 1.00 72.06 99 GLY A N 1
ATOM 774 C CA . GLY A 1 99 ? -11.748 -10.355 19.068 1.00 72.06 99 GLY A CA 1
ATOM 775 C C . GLY A 1 99 ? -10.552 -11.301 19.185 1.00 72.06 99 GLY A C 1
ATOM 776 O O . GLY A 1 99 ? -9.446 -10.890 19.538 1.00 72.06 99 GLY A O 1
ATOM 777 N N . ARG A 1 100 ? -10.769 -12.581 18.854 1.00 69.00 100 ARG A N 1
ATOM 778 C CA . ARG A 1 100 ? -9.693 -13.569 18.687 1.00 69.00 100 ARG A CA 1
ATOM 779 C C . ARG A 1 100 ? -9.154 -13.496 17.255 1.00 69.00 100 ARG A C 1
ATOM 781 O O . ARG A 1 100 ? -9.871 -13.889 16.338 1.00 69.00 100 ARG A O 1
ATOM 788 N N . PRO A 1 101 ? -7.908 -13.035 17.041 1.00 67.31 101 PRO A N 1
ATOM 789 C CA . PRO A 1 101 ? -7.320 -12.910 15.704 1.00 67.31 101 PRO A CA 1
ATOM 790 C C . PRO A 1 101 ? -7.349 -14.229 14.919 1.00 67.31 101 PRO A C 1
ATOM 792 O O . PRO A 1 101 ? -7.564 -14.237 13.713 1.00 67.31 101 PRO A O 1
ATOM 795 N N . GLU A 1 102 ? 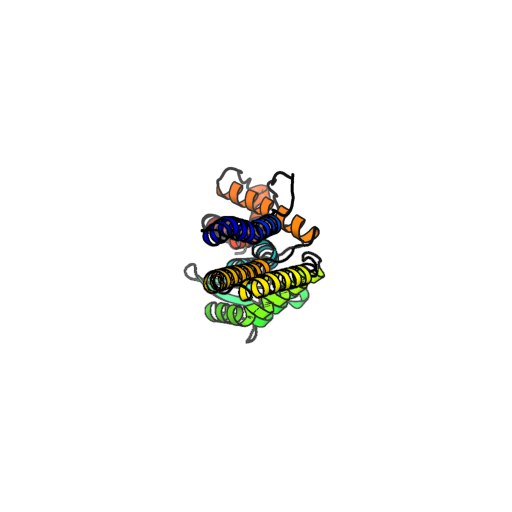-7.177 -15.347 15.627 1.00 64.00 102 GLU A N 1
ATOM 796 C CA . GLU A 1 102 ? -7.076 -16.697 15.061 1.00 64.00 102 GLU A CA 1
ATOM 797 C C . GLU A 1 102 ? -8.391 -17.215 14.458 1.00 64.00 102 GLU A C 1
ATOM 799 O O . GLU A 1 102 ? -8.368 -18.054 13.564 1.00 64.00 102 GLU A O 1
ATOM 804 N N . GLU A 1 103 ? -9.537 -16.691 14.897 1.00 61.34 103 GLU A N 1
ATOM 805 C CA . GLU A 1 103 ? -10.866 -17.113 14.432 1.00 61.34 103 GLU A CA 1
ATOM 806 C C . GLU A 1 103 ? -11.416 -16.184 13.327 1.00 61.34 103 GLU A C 1
ATOM 808 O O . GLU A 1 103 ? -12.442 -16.477 12.717 1.00 61.34 103 GLU A O 1
ATOM 813 N N . ALA A 1 104 ? -10.733 -15.068 13.037 1.00 69.25 104 ALA A N 1
ATOM 814 C CA . ALA A 1 104 ? -11.266 -13.962 12.237 1.00 69.25 104 ALA A CA 1
ATOM 815 C C . ALA A 1 104 ? -10.932 -14.016 10.731 1.00 69.25 104 ALA A C 1
ATOM 817 O O . ALA A 1 104 ? -11.220 -13.056 10.007 1.00 69.25 104 ALA A O 1
ATOM 818 N N . GLY A 1 105 ? -10.313 -15.106 10.256 1.00 80.00 105 GLY A N 1
ATOM 819 C CA . GLY A 1 105 ? -9.897 -15.243 8.855 1.00 80.00 105 GLY A CA 1
ATOM 820 C C . GLY A 1 105 ? -8.954 -14.114 8.431 1.00 80.00 105 GLY A C 1
ATOM 821 O O . GLY A 1 105 ? -9.224 -13.402 7.468 1.00 80.00 105 GLY A O 1
ATOM 822 N N . LEU A 1 106 ? -7.911 -13.875 9.226 1.00 85.88 106 LEU A N 1
ATOM 823 C CA . LEU A 1 106 ? -6.941 -12.816 8.968 1.00 85.88 106 LEU A CA 1
ATOM 824 C C . LEU A 1 106 ? -6.003 -13.174 7.824 1.00 85.88 106 LEU A C 1
ATOM 826 O O . LEU A 1 106 ? -5.522 -14.305 7.729 1.00 85.88 106 LEU A O 1
ATOM 830 N N . GLU A 1 107 ? -5.657 -12.168 7.032 1.00 90.38 107 GLU A N 1
ATOM 831 C CA . GLU A 1 107 ? -4.592 -12.321 6.055 1.00 90.38 107 GLU A CA 1
ATOM 832 C C . GLU A 1 107 ? -3.211 -12.349 6.745 1.00 90.38 107 GLU A C 1
ATOM 834 O O . GLU A 1 107 ? -3.017 -11.742 7.809 1.00 90.38 107 GLU A O 1
ATOM 839 N N . PRO A 1 108 ? -2.190 -12.995 6.148 1.00 89.88 108 PRO A N 1
ATOM 840 C CA . PRO A 1 108 ? -0.863 -13.126 6.755 1.00 89.88 108 PRO A CA 1
ATOM 841 C C . PRO A 1 108 ? -0.215 -11.795 7.162 1.00 89.88 108 PRO A C 1
ATOM 843 O O . PRO A 1 108 ? 0.498 -11.719 8.164 1.00 89.88 108 PRO A O 1
ATOM 846 N N . TYR A 1 109 ? -0.449 -10.722 6.403 1.00 90.25 109 TYR A N 1
ATOM 847 C CA . TYR A 1 109 ? 0.078 -9.398 6.735 1.00 90.25 109 TYR A CA 1
ATOM 848 C C . TYR A 1 109 ? -0.689 -8.734 7.890 1.00 90.25 109 TYR A C 1
ATOM 850 O O . TYR A 1 109 ? -0.093 -7.970 8.648 1.00 90.25 109 TYR A O 1
ATOM 858 N N . GLU A 1 110 ? -1.975 -9.045 8.068 1.00 92.44 110 GLU A N 1
ATOM 859 C CA . GLU A 1 110 ? -2.793 -8.545 9.178 1.00 92.44 110 GLU A CA 1
ATOM 860 C C . GLU A 1 110 ? -2.357 -9.186 10.491 1.00 92.44 110 GLU A C 1
ATOM 862 O O . GLU A 1 110 ? -2.205 -8.491 11.493 1.00 92.44 110 GLU A O 1
ATOM 867 N N . MET A 1 111 ? -2.051 -10.487 10.474 1.00 91.19 111 MET A N 1
ATOM 868 C CA . MET A 1 111 ? -1.449 -11.174 11.620 1.00 91.19 111 MET A CA 1
ATOM 869 C C . MET A 1 111 ? -0.117 -10.537 12.025 1.00 91.19 111 MET A C 1
ATOM 871 O O . MET A 1 111 ? 0.098 -10.268 13.207 1.00 91.19 111 MET A O 1
ATOM 875 N N . VAL A 1 112 ? 0.760 -10.242 11.056 1.00 91.81 112 VAL A N 1
ATOM 876 C CA . VAL A 1 112 ? 2.031 -9.547 11.325 1.00 91.81 112 VAL A CA 1
ATOM 877 C C . VAL A 1 112 ? 1.768 -8.177 11.953 1.00 91.81 112 VAL A C 1
ATOM 879 O O . VAL A 1 112 ? 2.345 -7.870 12.995 1.00 91.81 112 VAL A O 1
ATOM 882 N N . LEU A 1 113 ? 0.851 -7.386 11.386 1.00 91.38 113 LEU A N 1
ATOM 883 C CA . LEU A 1 113 ? 0.480 -6.072 11.916 1.00 91.38 113 LEU A CA 1
ATOM 884 C C . 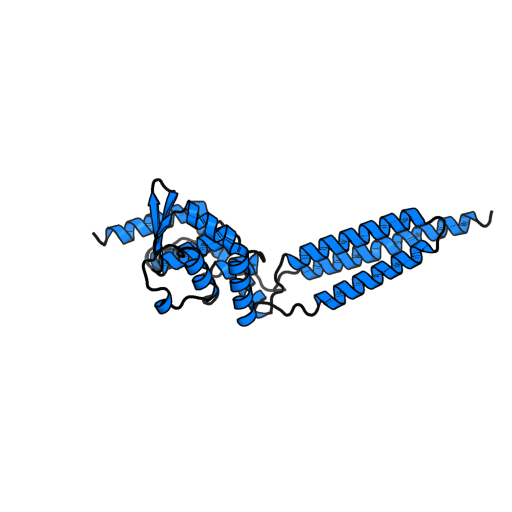LEU A 1 113 ? -0.043 -6.155 13.359 1.00 91.38 113 LEU A C 1
ATOM 886 O O . LEU A 1 113 ? 0.401 -5.387 14.210 1.00 91.38 113 LEU A O 1
ATOM 890 N N . LEU A 1 114 ? -0.955 -7.083 13.651 1.00 91.69 114 LEU A N 1
ATOM 891 C CA . LEU A 1 114 ? -1.510 -7.259 14.994 1.00 91.69 114 LEU A CA 1
ATOM 892 C C . LEU A 1 114 ? -0.456 -7.754 15.989 1.00 91.69 114 LEU A C 1
ATOM 894 O O . LEU A 1 114 ? -0.399 -7.242 17.105 1.00 91.69 114 LEU A O 1
ATOM 898 N N . SER A 1 115 ? 0.415 -8.683 15.586 1.00 90.50 115 SER A N 1
ATOM 899 C CA . SER A 1 115 ? 1.505 -9.171 16.443 1.00 90.50 115 SER A CA 1
ATOM 900 C C . SER A 1 115 ? 2.512 -8.073 16.800 1.00 90.50 115 SER A C 1
ATOM 902 O O . SER A 1 115 ? 2.967 -7.997 17.943 1.00 90.50 115 SER A O 1
ATOM 904 N N . ASP A 1 116 ? 2.803 -7.178 15.849 1.00 90.75 116 ASP A N 1
ATOM 905 C CA . ASP A 1 116 ? 3.675 -6.024 16.059 1.00 90.75 116 ASP A CA 1
ATOM 906 C C . ASP A 1 116 ? 2.982 -4.965 16.932 1.00 90.75 116 ASP A C 1
ATOM 908 O O . ASP A 1 116 ? 3.633 -4.272 17.711 1.00 90.75 116 ASP A O 1
ATOM 912 N N . LEU A 1 117 ? 1.659 -4.816 16.828 1.00 89.75 117 LEU A N 1
ATOM 913 C CA . LEU A 1 117 ? 0.901 -3.836 17.606 1.00 89.75 117 LEU A CA 1
ATOM 914 C C . LEU A 1 117 ? 0.668 -4.259 19.052 1.00 89.75 117 LEU A C 1
ATOM 916 O O . LEU A 1 117 ? 0.805 -3.424 19.943 1.00 89.75 117 LEU A O 1
ATOM 920 N N . PHE A 1 118 ? 0.351 -5.527 19.293 1.00 91.88 118 PHE A N 1
ATOM 921 C CA . PHE A 1 118 ? -0.103 -6.041 20.588 1.00 91.88 118 PHE A CA 1
ATOM 922 C C . PHE A 1 118 ? 0.931 -6.946 21.273 1.00 91.88 118 PHE A C 1
ATOM 924 O O . PHE A 1 118 ? 0.583 -7.804 22.078 1.00 91.88 118 PHE A O 1
ATOM 931 N N . THR A 1 119 ? 2.221 -6.730 20.991 1.00 88.25 119 THR A N 1
ATOM 932 C CA . THR A 1 119 ? 3.332 -7.526 21.547 1.00 88.25 119 THR A CA 1
ATOM 933 C C . THR A 1 119 ? 3.338 -7.570 23.080 1.00 88.25 119 THR A C 1
ATOM 935 O O . THR A 1 119 ? 3.552 -8.627 23.663 1.00 88.25 119 THR A O 1
ATOM 938 N N . ASP A 1 120 ? 3.067 -6.432 23.729 1.00 87.00 120 ASP A N 1
ATOM 939 C CA . ASP A 1 120 ? 3.153 -6.282 25.193 1.00 87.00 120 ASP A CA 1
ATOM 940 C C . ASP A 1 120 ? 1.799 -6.489 25.907 1.00 87.00 120 ASP A C 1
ATOM 942 O O . ASP A 1 120 ? 1.684 -6.245 27.107 1.00 87.00 120 ASP A O 1
ATOM 946 N N . GLY A 1 121 ? 0.752 -6.894 25.179 1.00 88.56 121 GLY A N 1
ATOM 947 C CA . GLY A 1 121 ? -0.584 -7.124 25.729 1.00 88.56 121 GLY A CA 1
ATOM 948 C C . GLY A 1 121 ? -1.723 -6.669 24.810 1.00 88.56 121 GLY A C 1
ATOM 949 O O . GLY A 1 121 ? -1.484 -6.106 23.741 1.00 88.56 121 GLY A O 1
ATOM 950 N N . PRO A 1 122 ? -2.987 -6.857 25.237 1.00 89.25 122 PRO A N 1
ATOM 951 C CA 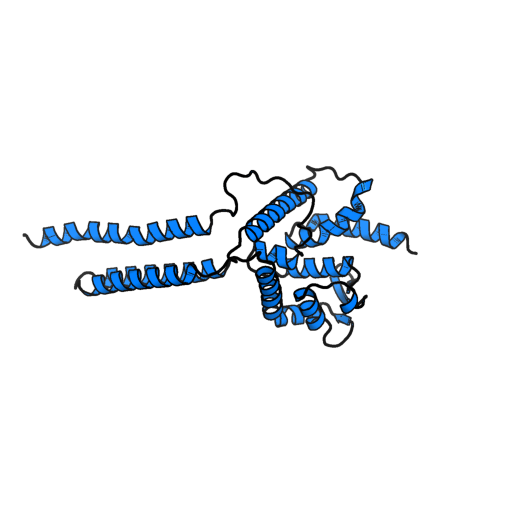. PRO A 1 122 ? -4.176 -6.641 24.405 1.00 89.25 122 PRO A CA 1
ATOM 952 C C . PRO A 1 122 ? -4.518 -5.162 24.164 1.00 89.25 122 PRO A C 1
ATOM 954 O O . PRO A 1 122 ? -5.533 -4.858 23.549 1.00 89.25 122 PRO A O 1
ATOM 957 N N . SER A 1 123 ? -3.708 -4.224 24.656 1.00 91.62 123 SER A N 1
ATOM 958 C CA . SER A 1 123 ? -3.947 -2.786 24.554 1.00 91.62 123 SER A CA 1
ATOM 959 C C . SER A 1 123 ? -2.636 -2.045 24.308 1.00 91.62 123 SER A C 1
ATOM 961 O O . SER A 1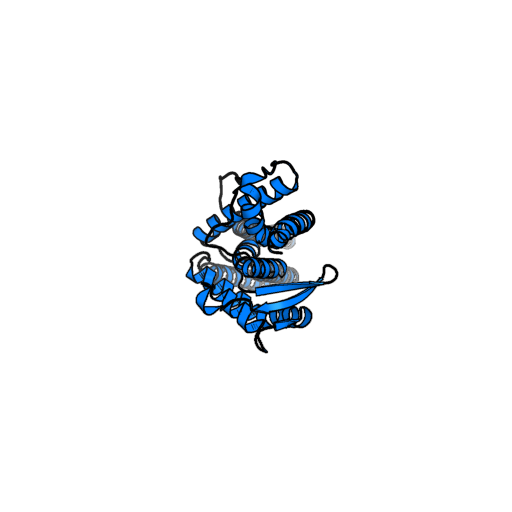 123 ? -1.635 -2.309 24.970 1.00 91.62 123 SER A O 1
ATOM 963 N N . VAL A 1 124 ? -2.657 -1.062 23.409 1.00 91.38 124 VAL A N 1
ATOM 964 C CA . VAL A 1 124 ? -1.505 -0.218 23.070 1.00 91.38 124 VAL A CA 1
ATOM 965 C C . VAL A 1 124 ? -1.946 1.234 22.880 1.00 91.38 124 VAL A C 1
ATOM 967 O O . VAL A 1 124 ? -2.970 1.509 22.256 1.00 91.38 124 VAL A O 1
ATOM 970 N N . ASP A 1 125 ? -1.202 2.193 23.435 1.00 89.62 125 ASP A N 1
ATOM 971 C CA . ASP A 1 125 ? -1.466 3.613 23.187 1.00 89.62 125 ASP A CA 1
ATOM 972 C C . ASP A 1 125 ? -1.107 4.002 21.742 1.00 89.62 125 ASP A C 1
ATOM 974 O O . ASP A 1 125 ? -0.266 3.372 21.095 1.00 89.62 125 ASP A O 1
ATOM 978 N N . ALA A 1 126 ? -1.728 5.059 21.223 1.00 82.25 126 ALA A N 1
ATOM 979 C CA . ALA A 1 126 ? -1.561 5.465 19.828 1.00 82.25 126 ALA A CA 1
ATOM 980 C C . ALA A 1 126 ? -0.108 5.813 19.452 1.00 82.25 126 ALA A C 1
ATOM 982 O O . ALA A 1 126 ? 0.324 5.555 18.325 1.00 82.25 126 ALA A O 1
ATOM 983 N N . VAL A 1 127 ? 0.666 6.377 20.386 1.00 82.75 127 VAL A N 1
ATOM 984 C CA . VAL A 1 127 ? 2.061 6.773 20.141 1.00 82.75 127 VAL A CA 1
ATOM 985 C C . VAL A 1 127 ? 2.945 5.535 20.027 1.00 82.75 127 VAL A C 1
ATOM 987 O O . VAL A 1 127 ? 3.753 5.431 19.097 1.00 82.75 127 VAL A O 1
ATOM 990 N N . SER A 1 128 ? 2.776 4.576 20.936 1.00 85.69 128 SER A N 1
ATOM 991 C CA . SER A 1 128 ? 3.469 3.289 20.889 1.00 85.69 128 SER A CA 1
ATOM 992 C C . SER A 1 128 ? 3.065 2.483 19.660 1.00 85.69 128 SER A C 1
ATOM 994 O O . SER A 1 128 ? 3.945 1.965 18.975 1.00 85.69 128 SER A O 1
ATOM 996 N N . ALA A 1 129 ? 1.777 2.453 19.307 1.00 83.69 129 ALA A N 1
ATOM 997 C CA . ALA A 1 129 ? 1.285 1.802 18.095 1.00 83.69 129 ALA A CA 1
ATOM 998 C C . ALA A 1 129 ? 1.964 2.364 16.837 1.00 83.69 129 ALA A C 1
ATOM 1000 O O . ALA A 1 129 ? 2.537 1.616 16.046 1.00 83.69 129 ALA A O 1
ATOM 1001 N N . ALA A 1 130 ? 2.003 3.693 16.688 1.00 79.31 130 ALA A N 1
ATOM 1002 C CA . ALA A 1 130 ? 2.672 4.344 15.563 1.00 79.31 130 ALA A CA 1
ATOM 1003 C C . ALA A 1 130 ? 4.181 4.043 15.517 1.00 79.31 130 ALA A C 1
ATOM 1005 O O . ALA A 1 130 ? 4.753 3.877 14.436 1.00 79.31 130 ALA A O 1
ATOM 1006 N N . ARG A 1 131 ? 4.841 3.958 16.680 1.00 85.12 131 ARG A N 1
ATOM 1007 C CA . ARG A 1 131 ? 6.262 3.598 16.780 1.00 85.12 131 ARG A CA 1
ATOM 1008 C C . ARG A 1 131 ? 6.512 2.149 16.358 1.00 85.12 131 ARG A C 1
ATOM 1010 O O . ARG A 1 131 ? 7.446 1.920 15.594 1.00 85.12 131 ARG A O 1
ATOM 1017 N N . ARG A 1 132 ? 5.681 1.207 16.818 1.00 86.12 132 ARG A N 1
ATOM 1018 C CA . ARG A 1 132 ? 5.777 -0.226 16.488 1.00 86.12 132 ARG A CA 1
ATOM 1019 C C . ARG A 1 132 ? 5.489 -0.493 15.012 1.00 86.12 132 ARG A C 1
ATOM 1021 O O . ARG A 1 132 ? 6.245 -1.207 14.365 1.00 86.12 132 ARG A O 1
ATOM 1028 N N . ILE A 1 133 ? 4.486 0.171 14.437 1.00 81.44 133 ILE A N 1
ATOM 1029 C CA . ILE A 1 133 ? 4.231 0.119 12.989 1.00 81.44 133 ILE A CA 1
ATOM 1030 C C . ILE A 1 133 ? 5.452 0.616 12.210 1.00 81.44 133 ILE A C 1
ATOM 1032 O O . ILE A 1 133 ? 5.867 -0.009 11.238 1.00 81.44 133 ILE A O 1
ATOM 1036 N N . ARG A 1 134 ? 6.062 1.726 12.643 1.00 82.62 134 ARG A N 1
ATOM 1037 C CA . ARG A 1 134 ? 7.247 2.283 11.979 1.00 82.62 134 ARG A CA 1
ATOM 1038 C C . ARG A 1 134 ? 8.454 1.348 12.065 1.00 82.62 134 ARG A C 1
ATOM 1040 O O . ARG A 1 134 ? 9.189 1.228 11.091 1.00 82.62 134 ARG A O 1
ATOM 1047 N N . SER A 1 135 ? 8.674 0.682 13.200 1.00 86.31 135 SER A N 1
ATOM 1048 C CA . SER A 1 135 ? 9.769 -0.288 13.335 1.00 86.31 135 SER A CA 1
ATOM 1049 C C . SER A 1 135 ? 9.496 -1.603 12.590 1.00 86.31 135 SER A C 1
ATOM 1051 O O . SER A 1 135 ? 10.441 -2.233 12.115 1.00 86.31 135 SER A O 1
ATOM 1053 N N . GLY A 1 136 ? 8.227 -1.998 12.450 1.00 84.50 136 GLY A N 1
ATOM 1054 C CA . GLY A 1 136 ? 7.773 -3.184 11.716 1.00 84.50 136 GLY A CA 1
ATOM 1055 C C . GLY A 1 136 ? 7.534 -2.972 10.215 1.00 84.50 136 GLY A C 1
ATOM 1056 O O . GLY A 1 136 ? 7.325 -3.948 9.495 1.00 84.50 136 GLY A O 1
ATOM 1057 N N . GLU A 1 137 ? 7.614 -1.734 9.707 1.00 83.75 137 GLU A N 1
ATOM 1058 C CA . GLU A 1 137 ? 7.199 -1.361 8.342 1.00 83.75 137 GLU A CA 1
ATOM 1059 C C . GLU A 1 137 ? 7.811 -2.264 7.266 1.00 83.75 137 GLU A C 1
ATOM 1061 O O . GLU A 1 137 ? 7.121 -2.695 6.342 1.00 83.75 137 GLU A O 1
ATOM 1066 N N . ARG A 1 138 ? 9.102 -2.595 7.395 1.00 89.44 138 ARG A N 1
ATOM 1067 C CA . ARG A 1 138 ? 9.785 -3.471 6.438 1.00 89.44 138 ARG A CA 1
ATOM 1068 C C . ARG A 1 138 ? 9.187 -4.878 6.424 1.00 89.44 138 ARG A C 1
ATOM 1070 O O . ARG A 1 138 ? 8.899 -5.381 5.343 1.00 89.44 138 ARG A O 1
ATOM 1077 N N . ARG A 1 139 ? 8.971 -5.487 7.595 1.00 90.69 139 ARG A N 1
ATOM 1078 C CA . ARG A 1 139 ? 8.372 -6.830 7.702 1.00 90.69 139 ARG A CA 1
ATOM 1079 C C . ARG A 1 139 ? 6.955 -6.839 7.152 1.00 90.69 139 ARG A C 1
ATOM 1081 O O . ARG A 1 139 ? 6.598 -7.735 6.397 1.00 90.69 139 ARG A O 1
ATOM 1088 N N . LEU A 1 140 ? 6.175 -5.817 7.489 1.00 90.44 140 LEU A N 1
ATOM 1089 C CA . LEU A 1 140 ? 4.799 -5.697 7.033 1.00 90.44 140 LEU A CA 1
ATOM 1090 C C . LEU A 1 140 ? 4.720 -5.517 5.513 1.00 90.44 140 LEU A C 1
ATOM 1092 O O . LEU A 1 140 ? 3.951 -6.203 4.844 1.00 90.44 140 LEU A O 1
ATOM 1096 N N . LYS A 1 141 ? 5.576 -4.660 4.948 1.00 90.94 141 LYS A N 1
ATOM 1097 C CA . LYS A 1 141 ? 5.718 -4.492 3.498 1.00 90.94 141 LYS A CA 1
ATOM 1098 C C . LYS A 1 141 ? 6.107 -5.799 2.811 1.00 90.94 141 LYS A C 1
ATOM 1100 O O . LYS A 1 141 ? 5.551 -6.111 1.760 1.00 90.94 141 LYS A O 1
ATOM 1105 N N . ASP A 1 142 ? 7.071 -6.526 3.367 1.00 92.19 142 ASP A N 1
ATOM 1106 C CA . ASP A 1 142 ? 7.527 -7.795 2.802 1.00 92.19 142 ASP A CA 1
ATOM 1107 C C . ASP A 1 142 ? 6.414 -8.858 2.876 1.00 92.19 142 ASP A C 1
ATOM 1109 O O . ASP A 1 142 ? 6.225 -9.586 1.905 1.00 92.19 142 ASP A O 1
ATOM 1113 N N . SER A 1 143 ? 5.610 -8.872 3.947 1.00 94.19 143 SER A N 1
ATOM 1114 C CA . SER A 1 143 ? 4.436 -9.749 4.085 1.00 94.19 143 SER A CA 1
ATOM 1115 C C . SER A 1 143 ? 3.343 -9.436 3.053 1.00 94.19 143 SER A C 1
ATOM 1117 O O . SER A 1 143 ? 2.948 -10.323 2.299 1.00 94.19 143 SER A O 1
ATOM 1119 N N . VAL A 1 144 ? 2.934 -8.164 2.921 1.00 94.56 144 VAL A N 1
ATOM 1120 C CA . VAL A 1 144 ? 1.966 -7.716 1.893 1.00 94.56 144 VAL A CA 1
ATOM 1121 C C . VAL A 1 144 ? 2.450 -8.079 0.491 1.00 94.56 144 VAL A C 1
ATOM 1123 O O . VAL A 1 144 ? 1.696 -8.589 -0.336 1.00 94.56 144 VAL A O 1
ATOM 1126 N N . ARG A 1 145 ? 3.733 -7.832 0.211 1.00 92.50 145 ARG A N 1
ATOM 1127 C CA . ARG A 1 145 ? 4.329 -8.153 -1.085 1.00 92.50 145 ARG A CA 1
ATOM 1128 C C . ARG A 1 145 ? 4.328 -9.656 -1.348 1.00 92.50 145 ARG A C 1
ATOM 1130 O O . ARG A 1 145 ? 3.994 -10.050 -2.457 1.00 92.50 145 ARG A O 1
ATOM 1137 N N . SER A 1 146 ? 4.730 -10.460 -0.364 1.00 92.81 146 SER A N 1
ATOM 1138 C CA . SER A 1 146 ? 4.760 -11.920 -0.469 1.00 92.81 146 SER A CA 1
ATOM 1139 C C . SER A 1 146 ? 3.368 -12.466 -0.763 1.00 92.81 146 SER A C 1
ATOM 1141 O O . SER A 1 146 ? 3.190 -13.252 -1.687 1.00 92.81 146 SER A O 1
ATOM 1143 N N . TRP A 1 147 ? 2.358 -11.972 -0.043 1.00 93.75 147 TRP A N 1
ATOM 1144 C CA . TRP A 1 147 ? 0.966 -12.332 -0.280 1.00 93.75 147 TRP A CA 1
ATOM 1145 C C . TRP A 1 147 ? 0.524 -11.983 -1.709 1.00 93.75 147 TRP A C 1
ATOM 1147 O O . TRP A 1 147 ? 0.047 -12.853 -2.432 1.00 93.75 147 TRP A O 1
ATOM 1157 N N . LEU A 1 148 ? 0.781 -10.755 -2.175 1.00 93.62 148 LEU A N 1
ATOM 1158 C CA . LEU A 1 148 ? 0.453 -10.333 -3.544 1.00 93.62 148 LEU A CA 1
ATOM 1159 C C . LEU A 1 148 ? 1.170 -11.157 -4.626 1.00 93.62 148 LEU A C 1
ATOM 1161 O O . LEU A 1 148 ? 0.615 -11.373 -5.705 1.00 93.62 148 LEU A O 1
ATOM 1165 N N . ASP A 1 149 ? 2.403 -11.586 -4.360 1.00 91.88 149 ASP A N 1
ATOM 1166 C CA . ASP A 1 149 ? 3.179 -12.455 -5.247 1.00 91.88 149 ASP A CA 1
ATOM 1167 C C . ASP A 1 149 ? 2.562 -13.857 -5.318 1.00 91.88 149 ASP A C 1
ATOM 1169 O O . ASP A 1 149 ? 2.286 -14.355 -6.408 1.00 91.88 149 ASP A O 1
ATOM 1173 N N . HIS A 1 150 ? 2.238 -14.447 -4.161 1.00 91.50 150 HIS A N 1
ATOM 1174 C CA . HIS A 1 150 ? 1.581 -15.752 -4.060 1.00 91.50 150 HIS A CA 1
ATOM 1175 C C . HIS A 1 150 ? 0.202 -15.783 -4.725 1.00 91.50 150 HIS A C 1
ATOM 1177 O O . HIS A 1 150 ? -0.131 -16.761 -5.391 1.00 91.50 150 HIS A O 1
ATOM 1183 N N . GLN A 1 151 ? -0.571 -14.703 -4.605 1.00 91.81 151 GLN A N 1
ATOM 1184 C CA . GLN A 1 151 ? -1.865 -14.549 -5.278 1.00 91.81 151 GLN A CA 1
ATOM 1185 C C . GLN A 1 151 ? -1.732 -14.202 -6.776 1.00 91.81 151 GLN A C 1
ATOM 1187 O O . GLN A 1 151 ? -2.726 -14.022 -7.484 1.00 91.81 151 GLN A O 1
ATOM 1192 N N . GLY A 1 152 ? -0.502 -14.081 -7.288 1.00 90.81 152 GLY A N 1
ATOM 1193 C CA . GLY A 1 152 ? -0.225 -13.847 -8.701 1.00 90.81 152 GLY A CA 1
ATOM 1194 C C . GLY A 1 152 ? -0.574 -12.441 -9.182 1.00 90.81 152 GLY A C 1
ATOM 1195 O O . GLY A 1 152 ? -0.765 -12.249 -10.383 1.00 90.81 152 GLY A O 1
ATOM 1196 N N . TYR A 1 153 ? -0.673 -11.447 -8.294 1.00 91.06 153 TYR A N 1
ATOM 1197 C CA . TYR A 1 153 ? -0.861 -10.039 -8.670 1.00 91.06 153 TYR A CA 1
ATOM 1198 C C . TYR A 1 153 ? 0.450 -9.384 -9.125 1.00 91.06 153 TYR A C 1
ATOM 1200 O O . TYR A 1 153 ? 0.439 -8.458 -9.944 1.00 91.06 153 TYR A O 1
ATOM 1208 N N . LEU A 1 154 ? 1.590 -9.867 -8.631 1.00 89.12 154 LEU A N 1
ATOM 1209 C CA . LEU A 1 154 ? 2.907 -9.396 -9.054 1.00 89.12 154 LEU A CA 1
ATOM 1210 C C . LEU A 1 154 ? 3.416 -10.202 -10.254 1.00 89.12 154 LEU A C 1
ATOM 1212 O O . LEU A 1 154 ? 3.135 -11.386 -10.414 1.00 89.12 154 LEU A O 1
ATOM 1216 N N . GLY A 1 155 ? 4.112 -9.521 -11.160 1.00 80.56 155 GLY A N 1
ATOM 1217 C CA . GLY A 1 155 ? 4.719 -10.115 -12.345 1.00 80.56 155 GLY A CA 1
ATOM 1218 C C . GLY A 1 155 ? 6.176 -10.505 -12.099 1.00 80.56 155 GLY A C 1
ATOM 1219 O O . GLY A 1 155 ? 6.883 -9.855 -11.325 1.00 80.56 155 GLY A O 1
ATOM 1220 N N . ALA A 1 156 ? 6.644 -11.530 -12.815 1.00 67.25 156 ALA A N 1
ATOM 1221 C CA . ALA A 1 156 ? 8.032 -11.973 -12.757 1.00 67.25 156 ALA A CA 1
ATOM 1222 C C . ALA A 1 156 ? 9.001 -10.831 -13.119 1.00 67.25 156 ALA A C 1
ATOM 1224 O O . ALA A 1 156 ? 8.838 -10.126 -14.119 1.00 67.25 156 ALA A O 1
ATOM 1225 N N . ARG A 1 157 ? 10.052 -10.664 -12.307 1.00 60.78 157 ARG A N 1
ATOM 1226 C CA . ARG A 1 157 ? 11.092 -9.632 -12.486 1.00 60.78 157 ARG A CA 1
ATOM 1227 C C . ARG A 1 157 ? 12.165 -10.031 -13.513 1.00 60.78 157 ARG A C 1
ATOM 1229 O O . ARG A 1 157 ? 13.193 -9.364 -13.631 1.00 60.78 157 ARG A O 1
ATOM 1236 N N . ASP A 1 158 ? 11.941 -11.097 -14.274 1.00 51.66 158 ASP A N 1
ATOM 1237 C CA . ASP A 1 158 ? 12.981 -11.747 -15.080 1.00 51.66 158 ASP A CA 1
ATOM 1238 C C . ASP A 1 158 ? 13.543 -10.861 -16.194 1.00 51.66 158 ASP A C 1
ATOM 1240 O O . ASP A 1 158 ? 14.706 -10.994 -16.567 1.00 51.66 158 ASP A O 1
ATOM 1244 N N . TRP A 1 159 ? 12.777 -9.877 -16.663 1.00 49.19 159 TRP A N 1
ATOM 1245 C CA . TRP A 1 159 ? 13.190 -9.021 -17.774 1.00 49.19 159 TRP A CA 1
ATOM 1246 C C . TRP A 1 159 ? 14.074 -7.841 -17.347 1.00 49.19 159 TRP A C 1
ATOM 1248 O O . TRP A 1 159 ? 14.781 -7.282 -18.181 1.00 49.19 159 TRP A O 1
ATOM 1258 N N . SER A 1 160 ? 14.121 -7.466 -16.059 1.00 53.38 160 SER A N 1
ATOM 1259 C CA . SER A 1 160 ? 14.940 -6.314 -15.645 1.00 53.38 160 SER A CA 1
ATOM 1260 C C . SER A 1 160 ? 16.438 -6.627 -15.618 1.00 53.38 160 SER A C 1
ATOM 1262 O O . SER A 1 160 ? 17.248 -5.751 -15.895 1.00 53.38 160 SER A O 1
ATOM 1264 N N . ARG A 1 161 ? 16.827 -7.871 -15.313 1.00 56.06 161 ARG A N 1
ATOM 1265 C CA . ARG A 1 161 ? 18.240 -8.286 -15.238 1.00 56.06 161 ARG A CA 1
ATOM 1266 C C . ARG A 1 161 ? 18.962 -8.255 -16.596 1.00 56.06 161 ARG A C 1
ATOM 1268 O O . ARG A 1 161 ? 20.019 -7.628 -16.649 1.00 56.06 161 ARG A O 1
ATOM 1275 N N . PRO A 1 162 ? 18.424 -8.836 -17.689 1.00 59.88 162 PRO A N 1
ATOM 1276 C CA . PRO A 1 162 ? 19.070 -8.747 -18.997 1.00 59.88 162 PRO A CA 1
ATOM 1277 C C . PRO A 1 162 ? 19.063 -7.315 -19.540 1.00 59.88 162 PRO A C 1
ATOM 1279 O O . PRO A 1 162 ? 20.062 -6.891 -20.104 1.00 59.88 162 PRO A O 1
ATOM 1282 N N . ILE A 1 163 ? 18.005 -6.526 -19.312 1.00 60.16 163 ILE A N 1
ATOM 1283 C CA . ILE A 1 163 ? 17.951 -5.124 -19.767 1.00 60.16 163 ILE A CA 1
ATOM 1284 C C . ILE A 1 163 ? 19.015 -4.272 -19.064 1.00 60.16 163 ILE A C 1
ATOM 1286 O O . ILE A 1 163 ? 19.705 -3.497 -19.725 1.00 60.16 163 ILE A O 1
ATOM 1290 N N . ILE A 1 164 ? 19.193 -4.434 -17.749 1.00 62.59 164 ILE A N 1
ATOM 1291 C CA . ILE A 1 164 ? 20.246 -3.739 -16.992 1.00 62.59 164 ILE A CA 1
ATOM 1292 C C . ILE A 1 164 ? 21.633 -4.201 -17.458 1.00 62.59 164 ILE A C 1
ATOM 1294 O O . ILE A 1 164 ? 22.496 -3.360 -17.694 1.00 62.59 164 ILE A O 1
ATOM 1298 N N . ALA A 1 165 ? 21.840 -5.508 -17.652 1.00 65.56 165 ALA A N 1
ATOM 1299 C CA . ALA A 1 165 ? 23.117 -6.057 -18.112 1.00 65.56 165 ALA A CA 1
ATOM 1300 C C . ALA A 1 165 ? 23.491 -5.576 -19.524 1.00 65.56 165 ALA A C 1
ATOM 1302 O O . ALA A 1 165 ? 24.624 -5.158 -19.751 1.00 65.56 165 ALA A O 1
ATOM 1303 N N . VAL A 1 166 ? 22.534 -5.563 -20.457 1.00 69.00 166 VAL A N 1
ATOM 1304 C CA . VAL A 1 166 ? 22.725 -5.035 -21.816 1.00 69.00 166 VAL A CA 1
ATOM 1305 C C . VAL A 1 166 ? 22.992 -3.531 -21.776 1.00 69.00 166 VAL A C 1
ATOM 1307 O O . VAL A 1 166 ? 23.910 -3.061 -22.438 1.00 69.00 166 VAL A O 1
ATOM 1310 N N . SER A 1 167 ? 22.258 -2.773 -20.957 1.00 61.31 167 SER A N 1
ATOM 1311 C CA . SER A 1 167 ? 22.475 -1.324 -20.815 1.00 61.31 167 SER A CA 1
ATOM 1312 C C . SER A 1 167 ? 23.859 -1.007 -20.236 1.00 61.31 167 SER A C 1
ATOM 1314 O O . SER A 1 167 ? 24.533 -0.097 -20.715 1.00 61.31 167 SER A O 1
ATOM 1316 N N . ALA A 1 168 ? 24.317 -1.789 -19.254 1.00 66.25 168 ALA A N 1
ATOM 1317 C CA . ALA A 1 168 ? 25.658 -1.677 -18.687 1.00 66.25 168 ALA A CA 1
ATOM 1318 C C . ALA A 1 168 ? 26.749 -2.042 -19.710 1.00 66.25 168 ALA A C 1
ATOM 1320 O O . ALA A 1 168 ? 27.743 -1.327 -19.822 1.00 66.25 168 ALA A O 1
ATOM 1321 N N . ALA A 1 169 ? 26.546 -3.102 -20.499 1.00 71.31 169 ALA A N 1
ATOM 1322 C CA . ALA A 1 169 ? 27.476 -3.514 -21.549 1.00 71.31 169 ALA A CA 1
ATOM 1323 C C . ALA A 1 169 ? 27.590 -2.464 -22.670 1.00 71.31 169 ALA A C 1
ATOM 1325 O O . ALA A 1 169 ? 28.695 -2.131 -23.096 1.00 71.31 169 ALA A O 1
ATOM 1326 N N . VAL A 1 170 ? 26.463 -1.889 -23.103 1.00 69.75 170 VAL A N 1
ATOM 1327 C CA . VAL A 1 170 ? 26.433 -0.801 -24.095 1.00 69.75 170 VAL A CA 1
ATOM 1328 C C . VAL A 1 170 ? 27.117 0.455 -23.546 1.00 69.75 170 VAL A C 1
ATOM 1330 O O . VAL A 1 170 ? 27.927 1.061 -24.246 1.00 69.75 170 VAL A O 1
ATOM 1333 N N . GLY A 1 171 ? 26.866 0.818 -22.283 1.00 65.62 171 GLY A N 1
ATOM 1334 C CA . GLY A 1 171 ? 27.557 1.933 -21.627 1.00 65.62 171 GLY A CA 1
ATOM 1335 C C . GLY A 1 171 ? 29.074 1.725 -21.541 1.00 65.62 171 GLY A C 1
ATOM 1336 O O . GLY A 1 171 ? 29.845 2.638 -21.851 1.00 65.62 171 GLY A O 1
ATOM 1337 N N . ALA A 1 172 ? 29.516 0.512 -21.198 1.00 67.75 172 ALA A N 1
ATOM 1338 C CA . ALA A 1 172 ? 30.934 0.157 -21.143 1.00 67.75 172 ALA A CA 1
ATOM 1339 C C . ALA A 1 172 ? 31.607 0.240 -22.525 1.00 67.75 172 ALA A C 1
ATOM 1341 O O . ALA A 1 172 ? 32.707 0.781 -22.639 1.00 67.75 172 ALA A O 1
ATOM 1342 N N . LEU A 1 173 ? 30.929 -0.221 -23.582 1.00 71.25 173 LEU A N 1
ATOM 1343 C CA . LEU A 1 173 ? 31.431 -0.161 -24.958 1.00 71.25 173 LEU A CA 1
ATOM 1344 C C . LEU A 1 173 ? 31.610 1.286 -25.443 1.00 71.25 173 LEU A C 1
ATOM 1346 O O . LEU A 1 173 ? 32.663 1.630 -25.978 1.00 71.25 173 LEU A O 1
ATOM 1350 N N . ILE A 1 174 ? 30.618 2.150 -25.203 1.00 65.38 174 ILE A N 1
ATOM 1351 C CA . ILE A 1 174 ? 30.682 3.581 -25.553 1.00 65.38 174 ILE A CA 1
ATOM 1352 C C . ILE A 1 174 ? 31.853 4.265 -24.826 1.00 65.38 174 ILE A C 1
ATOM 1354 O O . ILE A 1 174 ? 32.573 5.072 -25.414 1.00 65.38 174 ILE A O 1
ATOM 1358 N N . THR A 1 175 ? 32.090 3.895 -23.567 1.00 59.25 175 THR A N 1
ATOM 1359 C CA . THR A 1 175 ? 33.196 4.426 -22.753 1.00 59.25 175 THR A CA 1
ATOM 1360 C C . THR A 1 175 ? 34.558 3.990 -23.286 1.00 59.25 175 THR A C 1
ATOM 1362 O O . THR A 1 175 ? 35.461 4.815 -23.432 1.00 59.25 175 THR A O 1
ATOM 1365 N N . ALA A 1 176 ? 34.695 2.708 -23.636 1.00 67.50 176 ALA A N 1
ATOM 1366 C CA . ALA A 1 176 ? 35.913 2.163 -24.226 1.00 67.50 176 ALA A CA 1
ATOM 1367 C C . ALA A 1 176 ? 36.254 2.833 -25.570 1.00 67.50 176 ALA A C 1
ATOM 1369 O O . ALA A 1 176 ? 37.419 3.139 -25.821 1.00 67.50 176 ALA A O 1
ATOM 1370 N N . MET A 1 177 ? 35.246 3.128 -26.400 1.00 63.41 177 MET A N 1
ATOM 1371 C CA . MET A 1 177 ? 35.431 3.850 -27.666 1.00 63.41 177 MET A CA 1
ATOM 1372 C C . MET A 1 177 ? 35.847 5.317 -27.460 1.00 63.41 177 MET A C 1
ATOM 1374 O O . MET A 1 177 ? 36.662 5.831 -28.223 1.00 63.41 177 MET A O 1
ATOM 1378 N N . GLY A 1 178 ? 35.348 5.991 -26.416 1.00 60.56 178 GLY A N 1
ATOM 1379 C CA . GLY A 1 178 ? 35.719 7.377 -26.093 1.00 60.56 178 GLY A CA 1
ATOM 1380 C C . GLY A 1 178 ? 37.174 7.544 -25.631 1.00 60.56 178 GLY A C 1
ATOM 1381 O O . GLY A 1 178 ? 37.825 8.527 -25.995 1.00 60.56 178 GLY A O 1
ATOM 1382 N N . LEU A 1 179 ? 37.702 6.557 -24.894 1.00 59.03 179 LEU A N 1
ATOM 1383 C CA . LEU A 1 179 ? 39.079 6.525 -24.371 1.00 59.03 179 LEU A CA 1
ATOM 1384 C C . LEU A 1 179 ? 40.165 6.472 -25.463 1.00 59.03 179 LEU A C 1
ATOM 1386 O O . LEU A 1 179 ? 41.303 6.848 -25.200 1.00 59.03 179 LEU A O 1
ATOM 1390 N N . TRP A 1 180 ? 39.828 6.056 -26.688 1.00 59.25 180 TRP A N 1
ATOM 1391 C CA . TRP A 1 180 ? 40.769 5.980 -27.815 1.00 59.25 180 TRP A CA 1
ATOM 1392 C C . TRP A 1 180 ? 40.995 7.319 -28.544 1.00 59.25 180 TRP A C 1
ATOM 1394 O O . TRP A 1 180 ? 41.854 7.398 -29.422 1.00 59.25 180 TRP A O 1
ATOM 1404 N N . SER A 1 181 ? 40.269 8.390 -28.194 1.00 58.56 181 SER A N 1
ATOM 1405 C CA . SER A 1 181 ? 40.406 9.706 -28.840 1.00 58.56 181 SER A CA 1
ATOM 1406 C C . SER A 1 181 ? 41.073 10.738 -27.916 1.00 58.56 181 SER A C 1
ATOM 1408 O O . SER A 1 181 ? 40.517 11.150 -26.900 1.00 58.56 181 SER A O 1
ATOM 1410 N N . THR A 1 182 ? 42.272 11.209 -28.272 1.00 57.12 182 THR A N 1
ATOM 1411 C CA . THR A 1 182 ? 43.088 12.120 -27.437 1.00 57.12 182 THR A CA 1
ATOM 1412 C C . THR A 1 182 ? 42.507 13.533 -27.263 1.00 57.12 182 THR A C 1
ATOM 1414 O O . THR A 1 182 ? 42.926 14.246 -26.358 1.00 57.12 182 THR A O 1
ATOM 1417 N N . ALA A 1 183 ? 41.502 13.931 -28.054 1.00 58.44 183 ALA A N 1
ATOM 1418 C CA . ALA A 1 183 ? 40.768 15.200 -27.907 1.00 58.44 183 ALA A CA 1
ATOM 1419 C C . ALA A 1 183 ? 39.327 15.034 -27.369 1.00 58.44 183 ALA A C 1
ATOM 1421 O O . ALA A 1 183 ? 38.651 16.024 -27.098 1.00 58.44 183 ALA A O 1
ATOM 1422 N N . GLY A 1 184 ? 38.848 13.795 -27.205 1.00 60.41 184 GLY A N 1
ATOM 1423 C CA . GLY A 1 184 ? 37.474 13.483 -26.795 1.00 60.41 184 GLY A CA 1
ATOM 1424 C C . GLY A 1 184 ? 37.323 13.093 -25.326 1.00 60.41 184 GLY A C 1
ATOM 1425 O O . GLY A 1 184 ? 36.205 12.843 -24.892 1.00 60.41 184 GLY A O 1
ATOM 1426 N N . PHE A 1 185 ? 38.408 13.060 -24.543 1.00 64.19 185 PHE A N 1
ATOM 1427 C CA . PHE A 1 185 ? 38.396 12.552 -23.166 1.00 64.19 185 PHE A CA 1
ATOM 1428 C C . PHE A 1 185 ? 37.397 13.286 -22.258 1.00 64.19 185 PHE A C 1
ATOM 1430 O O . PHE A 1 185 ? 36.597 12.645 -21.583 1.00 64.19 185 PHE A O 1
ATOM 1437 N N . ALA A 1 186 ? 37.363 14.622 -22.291 1.00 66.12 186 ALA A N 1
ATOM 1438 C CA . ALA A 1 186 ? 36.408 15.395 -21.491 1.00 66.12 186 ALA A CA 1
ATOM 1439 C C . ALA A 1 186 ? 34.948 15.126 -21.906 1.00 66.12 186 ALA A C 1
ATOM 1441 O O . ALA A 1 186 ? 34.087 14.928 -21.051 1.00 66.12 186 ALA A O 1
ATOM 1442 N N . ALA A 1 187 ? 34.674 15.046 -23.213 1.00 68.38 187 ALA A N 1
ATOM 1443 C CA . ALA A 1 187 ? 33.347 14.715 -23.730 1.00 68.38 187 ALA A CA 1
ATOM 1444 C C . ALA A 1 187 ? 32.940 13.269 -23.387 1.00 68.38 187 ALA A C 1
ATOM 1446 O O . ALA A 1 187 ? 31.791 13.023 -23.028 1.00 68.38 187 ALA A O 1
ATOM 1447 N N . ALA A 1 188 ? 33.885 12.327 -23.426 1.00 66.50 188 ALA A N 1
ATOM 1448 C CA . ALA A 1 188 ? 33.680 10.935 -23.043 1.00 66.50 188 ALA A CA 1
ATOM 1449 C C . ALA A 1 188 ? 33.384 10.792 -21.542 1.00 66.50 188 ALA A C 1
ATOM 1451 O O . ALA A 1 188 ? 32.484 10.043 -21.169 1.00 66.50 188 ALA A O 1
ATOM 1452 N N . VAL A 1 189 ? 34.074 11.551 -20.683 1.00 69.81 189 VAL A N 1
ATOM 1453 C CA . VAL A 1 189 ? 33.820 11.582 -19.234 1.00 69.81 189 VAL A CA 1
ATOM 1454 C C . VAL A 1 189 ? 32.441 12.169 -18.927 1.00 69.81 189 VAL A C 1
ATOM 1456 O O . VAL A 1 189 ? 31.694 11.587 -18.140 1.00 69.81 189 VAL A O 1
ATOM 1459 N N . VAL A 1 190 ? 32.056 13.277 -19.572 1.00 70.81 190 VAL A N 1
ATOM 1460 C CA . VAL A 1 190 ? 30.709 13.857 -19.414 1.00 70.81 190 VAL A CA 1
ATOM 1461 C C . VAL A 1 190 ? 29.638 12.867 -19.882 1.00 70.81 190 VAL A C 1
ATOM 1463 O O . VAL A 1 190 ? 28.669 12.632 -19.162 1.00 70.81 190 VAL A O 1
ATOM 1466 N N . GLN A 1 191 ? 29.835 12.224 -21.035 1.00 69.75 191 GLN A N 1
ATOM 1467 C CA . GLN A 1 191 ? 28.889 11.246 -21.575 1.00 69.75 191 GLN A CA 1
ATOM 1468 C C . GLN A 1 191 ? 28.741 10.010 -20.682 1.00 69.75 191 GLN A C 1
ATOM 1470 O O . GLN A 1 191 ? 27.619 9.558 -20.438 1.00 69.75 191 GLN A O 1
ATOM 1475 N N . LEU A 1 192 ? 29.852 9.472 -20.170 1.00 69.69 192 LEU A N 1
ATOM 1476 C CA . LEU A 1 192 ? 29.840 8.379 -19.199 1.00 69.69 192 LEU A CA 1
ATOM 1477 C C . LEU A 1 192 ? 29.072 8.794 -17.941 1.00 69.69 192 LEU A C 1
ATOM 1479 O O . LEU A 1 192 ? 28.207 8.052 -17.486 1.00 69.69 192 LEU A O 1
ATOM 1483 N N . THR A 1 193 ? 29.333 9.992 -17.417 1.00 70.38 193 THR A N 1
ATOM 1484 C CA . THR A 1 193 ? 28.690 10.494 -16.194 1.00 70.38 193 THR A CA 1
ATOM 1485 C C . THR A 1 193 ? 27.177 10.625 -16.370 1.00 70.38 193 THR A C 1
ATOM 1487 O O . THR A 1 193 ? 26.417 10.150 -15.528 1.00 70.38 193 THR A O 1
ATOM 1490 N N . VAL A 1 194 ? 26.723 11.195 -17.493 1.00 73.81 194 VAL A N 1
ATOM 1491 C CA . VAL A 1 194 ? 25.291 11.298 -17.826 1.00 73.81 194 VAL A CA 1
ATOM 1492 C C . VAL A 1 194 ? 24.671 9.911 -17.999 1.00 73.81 194 VAL A C 1
ATOM 1494 O O . VAL A 1 194 ? 23.593 9.651 -17.472 1.00 73.81 194 VAL A O 1
ATOM 1497 N N . SER A 1 195 ? 25.358 8.994 -18.683 1.00 70.56 195 SER A N 1
ATOM 1498 C CA . SER A 1 195 ? 24.864 7.629 -18.899 1.00 70.56 195 SER A CA 1
ATOM 1499 C C . SER A 1 195 ? 24.714 6.862 -17.583 1.00 70.56 195 SER A C 1
ATOM 1501 O O . SER A 1 195 ? 23.680 6.239 -17.354 1.00 70.56 195 SER A O 1
ATOM 1503 N N . VAL A 1 196 ? 25.704 6.949 -16.688 1.00 73.75 196 VAL A N 1
ATOM 1504 C CA . VAL A 1 196 ? 25.662 6.327 -15.356 1.00 73.75 196 VAL A CA 1
ATOM 1505 C C . VAL A 1 196 ? 24.544 6.932 -14.509 1.00 73.75 196 VAL A C 1
ATOM 1507 O O . VAL A 1 196 ? 23.741 6.182 -13.958 1.00 73.75 196 VAL A O 1
ATOM 1510 N N . ALA A 1 197 ? 24.421 8.262 -14.472 1.00 72.81 197 ALA A N 1
ATOM 1511 C CA . ALA A 1 197 ? 23.362 8.939 -13.724 1.00 72.81 197 ALA A CA 1
ATOM 1512 C C . ALA A 1 197 ? 21.955 8.559 -14.225 1.00 72.81 197 ALA A C 1
ATOM 1514 O O . ALA A 1 197 ? 21.039 8.368 -13.426 1.00 72.81 197 ALA A O 1
ATOM 1515 N N . LEU A 1 198 ? 21.774 8.397 -15.541 1.00 70.75 198 LEU A N 1
ATOM 1516 C CA . LEU A 1 198 ? 20.508 7.950 -16.129 1.00 70.75 198 LEU A CA 1
ATOM 1517 C C . LEU A 1 198 ? 20.198 6.482 -15.806 1.00 70.75 198 LEU A C 1
ATOM 1519 O O . LEU A 1 198 ? 19.048 6.159 -15.498 1.00 70.75 198 LEU A O 1
ATOM 1523 N N . ILE A 1 199 ? 21.205 5.601 -15.840 1.00 71.00 199 ILE A N 1
ATOM 1524 C CA . ILE A 1 199 ? 21.059 4.192 -15.444 1.00 71.00 199 ILE A CA 1
ATOM 1525 C C . ILE A 1 199 ? 20.675 4.096 -13.966 1.00 71.00 199 ILE A C 1
ATOM 1527 O O . ILE A 1 199 ? 19.745 3.367 -13.624 1.00 71.00 199 ILE A O 1
ATOM 1531 N N . GLU A 1 200 ? 21.347 4.850 -13.097 1.00 65.88 200 GLU A N 1
ATOM 1532 C CA . GLU A 1 200 ? 21.060 4.881 -11.664 1.00 65.88 200 GLU A CA 1
ATOM 1533 C C . GLU A 1 200 ? 19.654 5.429 -11.391 1.00 65.88 200 GLU A C 1
ATOM 1535 O O . GLU A 1 200 ? 18.861 4.783 -10.700 1.00 65.88 200 GLU A O 1
ATOM 1540 N N . TYR A 1 201 ? 19.287 6.553 -12.016 1.00 72.44 201 TYR A N 1
ATOM 1541 C CA . TYR A 1 201 ? 17.937 7.114 -11.938 1.00 72.44 201 TYR A CA 1
ATOM 1542 C C . TYR A 1 201 ? 16.871 6.094 -12.359 1.00 72.44 201 TYR A C 1
ATOM 1544 O O . TYR A 1 201 ? 15.861 5.932 -11.668 1.00 72.44 201 TYR A O 1
ATOM 1552 N N . PHE A 1 202 ? 17.091 5.366 -13.458 1.00 68.19 202 PHE A N 1
ATOM 1553 C CA . PHE A 1 202 ? 16.146 4.358 -13.930 1.00 68.19 202 PHE A CA 1
ATOM 1554 C C . PHE A 1 202 ? 16.108 3.126 -13.025 1.00 68.19 202 PHE A C 1
ATOM 1556 O O . PHE A 1 202 ? 15.025 2.621 -12.755 1.00 68.19 202 PHE A O 1
ATOM 1563 N N . TYR A 1 203 ? 17.244 2.653 -12.510 1.00 67.81 203 TYR A N 1
ATOM 1564 C CA . TYR A 1 203 ? 17.284 1.547 -11.551 1.00 67.81 203 TYR A CA 1
ATOM 1565 C C . TYR A 1 203 ? 16.475 1.875 -10.291 1.00 67.81 203 TYR A C 1
ATOM 1567 O O . TYR A 1 203 ? 15.675 1.056 -9.821 1.00 67.81 203 TYR A O 1
ATOM 1575 N N . ILE A 1 204 ? 16.623 3.101 -9.786 1.00 65.56 204 ILE A N 1
ATOM 1576 C CA . ILE A 1 204 ? 15.843 3.622 -8.665 1.00 65.56 204 ILE A CA 1
ATOM 1577 C C . ILE A 1 204 ? 14.360 3.682 -9.059 1.00 65.56 204 ILE A C 1
ATOM 1579 O O . ILE A 1 204 ? 13.531 3.061 -8.394 1.00 65.56 204 ILE A O 1
ATOM 1583 N N . ALA A 1 205 ? 14.014 4.329 -10.175 1.00 65.19 205 ALA A N 1
ATOM 1584 C CA . ALA A 1 205 ? 12.629 4.480 -10.629 1.00 65.19 205 ALA A CA 1
ATOM 1585 C C . ALA A 1 205 ? 11.923 3.137 -10.911 1.00 65.19 205 ALA A C 1
ATOM 1587 O O . ALA A 1 205 ? 10.762 2.960 -10.540 1.00 65.19 205 ALA A O 1
ATOM 1588 N N . ALA A 1 206 ? 12.624 2.171 -11.506 1.00 63.22 206 ALA A N 1
ATOM 1589 C CA . ALA A 1 206 ? 12.123 0.832 -11.813 1.00 63.22 206 ALA A CA 1
ATOM 1590 C C . ALA A 1 206 ? 12.001 -0.062 -10.570 1.00 63.22 206 ALA A C 1
ATOM 1592 O O . ALA A 1 206 ? 11.269 -1.049 -10.579 1.00 63.22 206 ALA A O 1
ATOM 1593 N N . THR A 1 207 ? 12.705 0.270 -9.486 1.00 61.09 207 THR A N 1
ATOM 1594 C CA . THR A 1 207 ? 12.549 -0.406 -8.191 1.00 61.09 207 THR A CA 1
ATOM 1595 C C . THR A 1 207 ? 11.395 0.190 -7.375 1.00 61.09 207 THR A C 1
ATOM 1597 O O . THR A 1 207 ? 10.928 -0.433 -6.424 1.00 61.09 207 THR A O 1
ATOM 1600 N N . TRP A 1 208 ? 10.907 1.386 -7.727 1.00 61.75 208 TRP A N 1
ATOM 1601 C CA . TRP A 1 208 ? 9.874 2.085 -6.956 1.00 61.75 208 TRP A CA 1
ATOM 1602 C C . TRP A 1 208 ? 8.448 1.603 -7.225 1.00 61.75 208 TRP A C 1
ATOM 1604 O O . TRP A 1 208 ? 7.599 1.815 -6.361 1.00 61.75 208 TRP A O 1
ATOM 1614 N N . ARG A 1 209 ? 8.169 0.962 -8.369 1.00 67.75 209 ARG A N 1
ATOM 1615 C CA . ARG A 1 209 ? 6.852 0.381 -8.665 1.00 67.75 209 ARG A CA 1
ATOM 1616 C C . ARG A 1 209 ? 6.926 -1.141 -8.816 1.00 67.75 209 ARG A C 1
ATOM 1618 O O . ARG A 1 209 ? 7.873 -1.642 -9.422 1.00 67.75 209 ARG A O 1
ATOM 1625 N N . PRO A 1 210 ? 5.942 -1.886 -8.284 1.00 72.94 210 PRO A N 1
ATOM 1626 C CA . PRO A 1 210 ? 5.845 -3.315 -8.487 1.00 72.94 210 PRO A CA 1
ATOM 1627 C C . PRO A 1 210 ? 5.583 -3.583 -9.963 1.00 72.94 210 PRO A C 1
ATOM 1629 O O . PRO A 1 210 ? 4.804 -2.885 -10.614 1.00 72.94 210 PRO A O 1
ATOM 1632 N N . ILE A 1 211 ? 6.237 -4.611 -10.488 1.00 79.00 211 ILE A N 1
ATOM 1633 C CA . ILE A 1 211 ? 5.871 -5.165 -11.785 1.00 79.00 211 ILE A CA 1
ATOM 1634 C C . ILE A 1 211 ? 4.571 -5.926 -11.550 1.00 79.00 211 ILE A C 1
ATOM 1636 O O . ILE A 1 211 ? 4.517 -6.791 -10.680 1.00 79.00 211 ILE A O 1
ATOM 1640 N N . LEU A 1 212 ? 3.524 -5.568 -12.284 1.00 84.12 212 LEU A N 1
ATOM 1641 C CA . LEU A 1 212 ? 2.198 -6.151 -12.124 1.00 84.12 212 LEU A CA 1
ATOM 1642 C C . LEU A 1 212 ? 1.974 -7.236 -13.175 1.00 84.12 212 LEU A C 1
ATOM 1644 O O . LEU A 1 212 ? 2.239 -7.022 -14.363 1.00 84.12 212 LEU A O 1
ATOM 1648 N N . SER A 1 213 ? 1.444 -8.379 -12.749 1.00 86.88 213 SER A N 1
ATOM 1649 C CA . SER A 1 213 ? 0.933 -9.401 -13.663 1.00 86.88 213 SER A CA 1
ATOM 1650 C C . SER A 1 213 ? -0.318 -8.888 -14.386 1.00 86.88 213 SER A C 1
ATOM 1652 O O . SER A 1 213 ? -0.848 -7.827 -14.053 1.00 86.88 213 SER A O 1
ATOM 1654 N N . ARG A 1 214 ? -0.862 -9.651 -15.341 1.00 84.75 214 ARG A N 1
ATOM 1655 C CA . ARG A 1 214 ? -2.160 -9.314 -15.950 1.00 84.75 214 ARG A CA 1
ATOM 1656 C C . ARG A 1 214 ? -3.271 -9.172 -14.896 1.00 84.75 214 ARG A C 1
ATOM 1658 O O . ARG A 1 214 ? -4.034 -8.214 -14.954 1.00 84.75 214 ARG A O 1
ATOM 1665 N N . ARG A 1 215 ? -3.297 -10.061 -13.897 1.00 88.12 215 ARG A N 1
ATOM 1666 C CA . ARG A 1 215 ? -4.242 -10.002 -12.770 1.00 88.12 215 ARG A CA 1
ATOM 1667 C C . ARG A 1 215 ? -4.022 -8.745 -11.921 1.00 88.12 215 ARG A C 1
ATOM 1669 O O . ARG A 1 215 ? -4.978 -8.053 -11.594 1.00 88.12 215 ARG A O 1
ATOM 1676 N N . GLY A 1 216 ? -2.767 -8.393 -11.625 1.00 89.00 216 GLY A N 1
ATOM 1677 C CA . GLY A 1 216 ? -2.417 -7.149 -10.923 1.00 89.00 216 GLY A CA 1
ATOM 1678 C C . GLY A 1 216 ? -2.830 -5.887 -11.675 1.00 89.00 216 GLY A C 1
ATOM 1679 O O . GLY A 1 216 ? -3.305 -4.925 -11.079 1.00 89.00 216 GLY A O 1
ATOM 1680 N N . GLN A 1 217 ? -2.685 -5.898 -12.997 1.00 87.62 217 GLN A N 1
ATOM 1681 C CA . GLN A 1 217 ? -3.094 -4.803 -13.874 1.00 87.62 217 GLN A CA 1
ATOM 1682 C C . GLN A 1 217 ? -4.617 -4.616 -13.880 1.00 87.62 217 GLN A C 1
ATOM 1684 O O . GLN A 1 217 ? -5.090 -3.484 -13.780 1.00 87.62 217 GLN A O 1
ATOM 1689 N N . GLU A 1 218 ? -5.376 -5.713 -13.940 1.00 87.94 218 GLU A N 1
ATOM 1690 C CA . GLU A 1 218 ? -6.841 -5.712 -13.844 1.00 87.94 218 GLU A CA 1
ATOM 1691 C C . GLU A 1 218 ? -7.315 -5.233 -12.460 1.00 87.94 218 GLU A C 1
ATOM 1693 O O . GLU A 1 218 ? -8.180 -4.362 -12.377 1.00 87.94 218 GLU A O 1
ATOM 1698 N N . ALA A 1 219 ? -6.679 -5.697 -11.382 1.00 90.94 219 ALA A N 1
ATOM 1699 C CA . ALA A 1 219 ? -6.947 -5.237 -10.021 1.00 90.94 219 ALA A CA 1
ATOM 1700 C C . ALA A 1 219 ? -6.715 -3.729 -9.848 1.00 90.94 219 ALA A C 1
ATOM 1702 O O . ALA A 1 219 ? -7.571 -3.018 -9.325 1.00 90.94 219 ALA A O 1
ATOM 1703 N N . VAL A 1 220 ? -5.579 -3.214 -10.330 1.00 89.69 220 VAL A N 1
ATOM 1704 C CA . VAL A 1 220 ? -5.288 -1.773 -10.303 1.00 89.69 220 VAL A CA 1
ATOM 1705 C C . VAL A 1 220 ? -6.305 -0.988 -11.122 1.00 89.69 220 VAL A C 1
ATOM 1707 O O . VAL A 1 220 ? -6.717 0.091 -10.703 1.00 89.69 220 VAL A O 1
ATOM 1710 N N . TRP A 1 221 ? -6.735 -1.512 -12.270 1.00 88.69 221 TRP A N 1
ATOM 1711 C CA . TRP A 1 221 ? -7.766 -0.870 -13.079 1.00 88.69 221 TRP A CA 1
ATOM 1712 C C . TRP A 1 221 ? -9.095 -0.751 -12.325 1.00 88.69 221 TRP A C 1
ATOM 1714 O O . TRP A 1 221 ? -9.671 0.335 -12.280 1.00 88.69 221 TRP A O 1
ATOM 1724 N N . HIS A 1 222 ? -9.530 -1.830 -11.671 1.00 89.88 222 HIS A N 1
ATOM 1725 C CA . HIS A 1 222 ? -10.738 -1.848 -10.844 1.00 89.88 222 HIS A CA 1
ATOM 1726 C C . HIS A 1 222 ? -10.628 -0.871 -9.662 1.00 89.88 222 HIS A C 1
ATOM 1728 O O . HIS A 1 222 ? -11.515 -0.053 -9.440 1.00 89.88 222 HIS A O 1
ATOM 1734 N N . LEU A 1 223 ? -9.480 -0.850 -8.973 1.00 91.12 223 LEU A N 1
ATOM 1735 C CA . LEU A 1 223 ? -9.182 0.113 -7.905 1.00 91.12 223 LEU A CA 1
ATOM 1736 C C . LEU A 1 223 ? -9.243 1.571 -8.393 1.00 91.12 223 LEU A C 1
ATOM 1738 O O . LEU A 1 223 ? -9.733 2.450 -7.687 1.00 91.12 223 LEU A O 1
ATOM 1742 N N . LEU A 1 224 ? -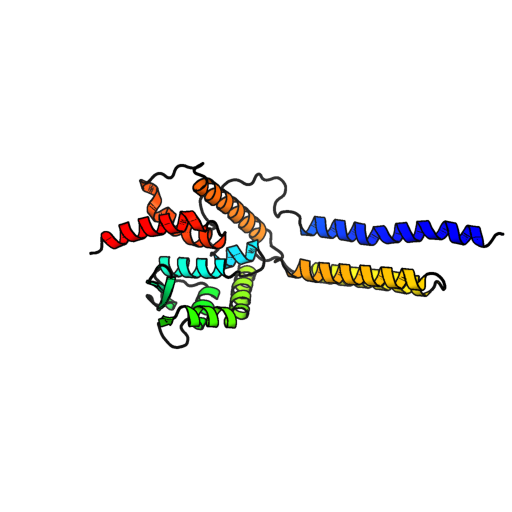8.755 1.865 -9.598 1.00 90.81 224 LEU A N 1
ATOM 1743 C CA . LEU A 1 224 ? -8.850 3.209 -10.177 1.00 90.81 224 LEU A CA 1
ATOM 1744 C C . LEU A 1 224 ? -10.296 3.582 -10.536 1.00 90.81 224 LEU A C 1
ATOM 1746 O O . LEU A 1 224 ? -10.683 4.739 -10.361 1.00 90.81 224 LEU A O 1
ATOM 1750 N N . GLY A 1 225 ? -11.092 2.622 -11.010 1.00 89.38 225 GLY A N 1
ATOM 1751 C CA . GLY A 1 225 ? -12.522 2.809 -11.240 1.00 89.38 225 GLY A CA 1
ATOM 1752 C C . GLY A 1 225 ? -13.268 3.096 -9.940 1.00 89.38 225 GLY A C 1
ATOM 1753 O O . GLY A 1 225 ? -14.059 4.036 -9.864 1.00 89.38 225 GLY A O 1
ATOM 1754 N N . TYR A 1 226 ? -12.934 2.365 -8.882 1.00 88.12 226 TYR A N 1
ATOM 1755 C CA . TYR A 1 226 ? -13.510 2.557 -7.557 1.00 88.12 226 TYR A CA 1
ATOM 1756 C C . TYR A 1 226 ? -13.131 3.906 -6.940 1.00 88.12 226 TYR A C 1
ATOM 1758 O O . TYR A 1 226 ? -13.980 4.633 -6.426 1.00 88.12 226 TYR A O 1
ATOM 1766 N N . ARG A 1 227 ? -11.876 4.338 -7.104 1.00 88.38 227 ARG A N 1
ATOM 1767 C CA . ARG A 1 227 ? -11.462 5.703 -6.753 1.00 88.38 227 ARG A CA 1
ATOM 1768 C C . ARG A 1 227 ? -12.322 6.758 -7.455 1.00 88.38 227 ARG A C 1
ATOM 1770 O O . ARG A 1 227 ? -12.735 7.728 -6.825 1.00 88.38 227 ARG A O 1
ATOM 1777 N N . ARG A 1 228 ? -12.599 6.578 -8.750 1.00 86.75 228 ARG A N 1
ATOM 1778 C CA . ARG A 1 228 ? -13.419 7.511 -9.536 1.00 86.75 228 ARG A CA 1
ATOM 1779 C C . ARG A 1 228 ? -14.857 7.579 -9.017 1.00 86.75 228 ARG A C 1
ATOM 1781 O O . ARG A 1 228 ? -15.442 8.660 -9.025 1.00 86.75 228 ARG A O 1
ATOM 1788 N N . TYR A 1 229 ? -15.408 6.456 -8.559 1.00 84.56 229 TYR A N 1
ATOM 1789 C CA . TYR A 1 229 ? -16.698 6.422 -7.873 1.00 84.56 229 TYR A CA 1
ATOM 1790 C C . TYR A 1 229 ? -16.654 7.209 -6.555 1.00 84.56 229 TYR A C 1
ATOM 1792 O O . TYR A 1 229 ? -17.467 8.113 -6.370 1.00 84.56 229 TYR A O 1
ATOM 1800 N N . LEU A 1 230 ? -15.660 6.959 -5.695 1.00 82.38 230 LEU A N 1
ATOM 1801 C CA . LEU A 1 230 ? -15.499 7.678 -4.422 1.00 82.38 230 LEU A CA 1
ATOM 1802 C C . LEU A 1 230 ? -15.367 9.200 -4.616 1.00 82.38 230 LEU A C 1
ATOM 1804 O O . LEU A 1 230 ? -16.022 9.969 -3.914 1.00 82.38 230 LEU A O 1
ATOM 1808 N N . GLU A 1 231 ? -14.583 9.642 -5.603 1.00 83.62 231 GLU A N 1
ATOM 1809 C CA . GLU A 1 231 ? -14.444 11.061 -5.972 1.00 83.62 231 GLU A CA 1
ATOM 1810 C C . GLU A 1 231 ? -15.759 11.648 -6.528 1.00 83.62 231 GLU A C 1
ATOM 1812 O O . GLU A 1 231 ? -16.091 12.815 -6.300 1.00 83.62 231 GLU A O 1
ATOM 1817 N N . ALA A 1 232 ? -16.543 10.856 -7.267 1.00 81.56 232 ALA A N 1
ATOM 1818 C CA . ALA A 1 232 ? -17.842 11.284 -7.782 1.00 81.56 232 ALA A CA 1
ATOM 1819 C C . ALA A 1 232 ? -18.875 11.459 -6.655 1.00 81.56 232 ALA A C 1
ATOM 1821 O O . ALA A 1 232 ? -19.595 12.463 -6.651 1.00 81.56 232 ALA A O 1
ATOM 1822 N N . VAL A 1 233 ? -18.896 10.542 -5.682 1.00 76.81 233 VAL A N 1
ATOM 1823 C CA . VAL A 1 233 ? -19.723 10.636 -4.467 1.00 76.81 233 VAL A CA 1
ATOM 1824 C C . VAL A 1 233 ? -19.321 11.841 -3.614 1.00 76.81 233 VAL A C 1
ATOM 1826 O O . VAL A 1 233 ? -20.190 12.578 -3.150 1.00 76.81 233 VAL A O 1
ATOM 1829 N N . GLU A 1 234 ? -18.019 12.089 -3.436 1.00 73.50 234 GLU A N 1
ATOM 1830 C CA . GLU A 1 234 ? -17.522 13.256 -2.693 1.00 73.50 234 GLU A CA 1
ATOM 1831 C C . GLU A 1 234 ? -17.970 14.568 -3.347 1.00 73.50 234 GLU A C 1
ATOM 1833 O O . GLU A 1 234 ? -18.508 15.450 -2.683 1.00 73.50 234 GLU A O 1
ATOM 1838 N N . SER A 1 235 ? -17.819 14.677 -4.668 1.00 76.31 235 SER A N 1
ATOM 1839 C CA . SER A 1 235 ? -18.197 15.881 -5.421 1.00 76.31 235 SER A CA 1
ATOM 1840 C C . SER A 1 235 ? -19.712 16.130 -5.533 1.00 76.31 235 SER A C 1
ATOM 1842 O O . SER A 1 235 ? -20.118 17.064 -6.221 1.00 76.31 235 SER A O 1
ATOM 1844 N N . GLY A 1 236 ? -20.557 15.287 -4.926 1.00 70.38 236 GLY A N 1
ATOM 1845 C CA . GLY A 1 236 ? -22.019 15.413 -4.975 1.00 70.38 236 GLY A CA 1
ATOM 1846 C C . GLY A 1 236 ? -22.639 15.115 -6.346 1.00 70.38 236 GLY A C 1
ATOM 1847 O O . GLY A 1 236 ? -23.823 15.375 -6.555 1.00 70.38 236 GLY A O 1
ATOM 1848 N N . ARG A 1 237 ? -21.858 14.566 -7.289 1.00 63.84 237 ARG A N 1
ATOM 1849 C CA . ARG A 1 237 ? -22.331 14.173 -8.631 1.00 63.84 237 ARG A CA 1
ATOM 1850 C C . ARG A 1 237 ? -23.178 12.903 -8.605 1.00 63.84 237 ARG A C 1
ATOM 1852 O O . ARG A 1 237 ? -23.982 12.694 -9.508 1.00 63.84 237 ARG A O 1
ATOM 1859 N N . ILE A 1 238 ? -23.000 12.074 -7.581 1.00 65.69 238 ILE A N 1
ATOM 1860 C CA . ILE A 1 238 ? -23.820 10.894 -7.306 1.00 65.69 238 ILE A CA 1
ATOM 1861 C C . ILE A 1 238 ? -24.588 11.183 -6.016 1.00 65.69 238 ILE A C 1
ATOM 1863 O O . ILE A 1 238 ? -23.972 11.444 -4.981 1.00 65.69 238 ILE A O 1
ATOM 1867 N N . ARG A 1 239 ? -25.926 11.182 -6.085 1.00 60.00 239 ARG A N 1
ATOM 1868 C CA . ARG A 1 239 ? -26.772 11.287 -4.891 1.00 60.00 239 ARG A CA 1
ATOM 1869 C C . ARG A 1 239 ? -26.786 9.942 -4.180 1.00 60.00 239 ARG A C 1
ATOM 1871 O O . ARG A 1 239 ? -27.126 8.928 -4.778 1.00 60.00 239 ARG A O 1
ATOM 1878 N N . TRP A 1 240 ? -26.395 9.987 -2.919 1.00 56.47 240 TRP A N 1
ATOM 1879 C CA . TRP A 1 240 ? -26.554 8.919 -1.942 1.00 56.47 240 TRP A CA 1
ATOM 1880 C C . TRP A 1 240 ? -28.065 8.706 -1.688 1.00 56.47 240 TRP A C 1
ATOM 1882 O O . TRP A 1 240 ? -28.805 9.689 -1.616 1.00 56.47 240 TRP A O 1
ATOM 1892 N N . THR A 1 241 ? -28.533 7.459 -1.629 1.00 55.28 241 THR A N 1
ATOM 1893 C CA . THR A 1 241 ? -29.930 7.081 -1.328 1.00 55.28 241 THR A CA 1
ATOM 1894 C C . THR A 1 241 ? -29.977 6.211 -0.067 1.00 55.28 241 THR A C 1
ATOM 1896 O O . THR A 1 241 ? -29.617 5.034 -0.111 1.00 55.28 241 THR A O 1
ATOM 1899 N N . GLU A 1 242 ? -30.479 6.806 1.021 1.00 50.41 242 GLU A N 1
ATOM 1900 C CA . GLU A 1 242 ? -30.335 6.412 2.437 1.00 50.41 242 GLU A CA 1
ATOM 1901 C C . GLU A 1 242 ? -30.618 4.934 2.792 1.00 50.41 242 GLU A C 1
ATOM 1903 O O . GLU A 1 242 ? -30.024 4.413 3.734 1.00 50.41 242 GLU A O 1
ATOM 1908 N N . GLU A 1 243 ? -31.442 4.203 2.037 1.00 45.28 243 GLU A N 1
ATOM 1909 C CA . GLU A 1 243 ? -31.834 2.821 2.380 1.00 45.28 243 GLU A CA 1
ATOM 1910 C C . GLU A 1 243 ? -30.803 1.731 2.004 1.00 45.28 243 GLU A C 1
ATOM 1912 O O . GLU A 1 243 ? -30.838 0.637 2.566 1.00 45.28 243 GLU A O 1
ATOM 1917 N N . ARG A 1 244 ? -29.849 1.993 1.093 1.00 48.22 244 ARG A N 1
ATOM 1918 C CA . ARG A 1 244 ? -28.758 1.046 0.726 1.00 48.22 244 ARG A CA 1
ATOM 1919 C C . ARG A 1 244 ? -27.425 1.333 1.425 1.00 48.22 244 ARG A C 1
ATOM 1921 O O . ARG A 1 244 ? -26.414 0.676 1.169 1.00 48.22 244 ARG A O 1
ATOM 1928 N N . ASP A 1 245 ? -27.418 2.329 2.292 1.00 53.50 245 ASP A N 1
ATOM 1929 C CA . ASP A 1 245 ? -26.331 3.295 2.287 1.00 53.50 245 ASP A CA 1
ATOM 1930 C C . ASP A 1 245 ? -25.463 3.202 3.558 1.00 53.50 245 ASP A C 1
ATOM 1932 O O . ASP A 1 245 ? -24.238 3.243 3.465 1.00 53.50 245 ASP A O 1
ATOM 1936 N N . ALA A 1 246 ? -26.025 2.892 4.733 1.00 49.66 246 ALA A N 1
ATOM 1937 C CA . ALA A 1 246 ? -25.234 2.705 5.961 1.00 49.66 246 ALA A CA 1
ATOM 1938 C C . ALA A 1 246 ? -24.214 1.548 5.853 1.00 49.66 246 ALA A C 1
ATOM 1940 O O . ALA A 1 246 ? -23.019 1.741 6.082 1.00 49.66 246 ALA A O 1
ATOM 1941 N N . ALA A 1 247 ? -24.652 0.361 5.412 1.00 51.38 247 ALA A N 1
ATOM 1942 C CA . ALA A 1 247 ? -23.777 -0.801 5.212 1.00 51.38 247 ALA A CA 1
ATOM 1943 C C . ALA A 1 247 ? -22.714 -0.564 4.119 1.00 51.38 247 ALA A C 1
ATOM 1945 O O . ALA A 1 247 ? -21.589 -1.059 4.222 1.00 51.38 247 ALA A O 1
ATOM 1946 N N . GLY A 1 248 ? -23.056 0.227 3.095 1.00 54.59 248 GLY A N 1
ATOM 1947 C CA . GLY A 1 248 ? -22.118 0.693 2.078 1.00 54.59 248 GLY A CA 1
ATOM 1948 C C . GLY A 1 248 ? -21.064 1.626 2.670 1.00 54.59 248 GLY A C 1
ATOM 1949 O O . GLY A 1 248 ? -19.878 1.401 2.465 1.00 54.59 248 GLY A O 1
ATOM 1950 N N . LEU A 1 249 ? -21.456 2.616 3.478 1.00 56.47 249 LEU A N 1
ATOM 1951 C CA . LEU A 1 249 ? -20.538 3.589 4.084 1.00 56.47 249 LEU A CA 1
ATOM 1952 C C . LEU A 1 249 ? -19.444 2.923 4.935 1.00 56.47 249 LEU A C 1
ATOM 1954 O O . LEU A 1 249 ? -18.279 3.325 4.865 1.00 56.47 249 LEU A O 1
ATOM 1958 N N . HIS A 1 250 ? -19.799 1.870 5.679 1.00 56.84 250 HIS A N 1
ATOM 1959 C CA . HIS A 1 250 ? -18.830 1.059 6.418 1.00 56.84 250 HIS A CA 1
ATOM 1960 C C . HIS A 1 250 ? -17.798 0.416 5.483 1.00 56.84 250 HIS A C 1
ATOM 1962 O O . HIS A 1 250 ? -16.602 0.527 5.731 1.00 56.84 250 HIS A O 1
ATOM 1968 N N . ARG A 1 251 ? -18.222 -0.172 4.359 1.00 61.12 251 ARG A N 1
ATOM 1969 C CA . ARG A 1 251 ? -17.305 -0.779 3.373 1.00 61.12 251 ARG A CA 1
ATOM 1970 C C . ARG A 1 251 ? -16.476 0.252 2.596 1.00 61.12 251 ARG A C 1
ATOM 1972 O O . ARG A 1 251 ? -15.337 -0.021 2.225 1.00 61.12 251 ARG A O 1
ATOM 1979 N N . LEU A 1 252 ? -17.027 1.443 2.353 1.00 66.00 252 LEU A N 1
ATOM 1980 C CA . LEU A 1 252 ? -16.372 2.508 1.579 1.00 66.00 252 LEU A CA 1
ATOM 1981 C C . LEU A 1 252 ? -15.265 3.228 2.379 1.00 66.00 252 LEU A C 1
ATOM 1983 O O . LEU A 1 252 ? -14.305 3.749 1.803 1.00 66.00 252 LEU A O 1
ATOM 1987 N N . SER A 1 253 ? -15.379 3.228 3.708 1.00 72.12 253 SER A N 1
ATOM 1988 C CA . SER A 1 253 ? -14.545 4.005 4.629 1.00 72.12 253 SER A CA 1
ATOM 1989 C C . SER A 1 253 ? -13.037 3.722 4.558 1.00 72.12 253 SER A C 1
ATOM 1991 O O . SER A 1 253 ? -12.276 4.672 4.328 1.00 72.12 253 SER A O 1
ATOM 1993 N N . PRO A 1 254 ? -12.559 2.464 4.677 1.00 85.88 254 PRO A N 1
ATOM 1994 C CA . PRO A 1 254 ? -11.125 2.181 4.654 1.00 85.88 254 PRO A CA 1
ATOM 1995 C C . PRO A 1 254 ? -10.455 2.689 3.374 1.00 85.88 254 PRO A C 1
ATOM 1997 O O . PRO A 1 254 ? -9.433 3.375 3.407 1.00 85.88 254 PRO A O 1
ATOM 2000 N N . TYR A 1 255 ? -11.065 2.435 2.219 1.00 87.94 255 TYR A N 1
ATOM 2001 C CA . TYR A 1 255 ? -10.482 2.836 0.943 1.00 87.94 255 TYR A CA 1
ATOM 2002 C C . TYR A 1 255 ? -10.506 4.349 0.733 1.00 87.94 255 TYR A C 1
ATOM 2004 O O . TYR A 1 255 ? -9.546 4.885 0.181 1.00 87.94 255 TYR A O 1
ATOM 2012 N N . ALA A 1 256 ? -11.528 5.065 1.215 1.00 85.00 256 ALA A N 1
ATOM 2013 C CA . ALA A 1 256 ? -11.532 6.528 1.189 1.00 85.00 256 ALA A CA 1
ATOM 2014 C C . ALA A 1 256 ? -10.330 7.111 1.961 1.00 85.00 256 ALA A C 1
ATOM 2016 O O . ALA A 1 256 ? -9.660 8.024 1.466 1.00 85.00 256 ALA A O 1
ATOM 2017 N N . VAL A 1 257 ? -9.988 6.529 3.120 1.00 83.75 257 VAL A N 1
ATOM 2018 C CA . VAL A 1 257 ? -8.782 6.885 3.893 1.00 83.75 257 VAL A CA 1
ATOM 2019 C C . VAL A 1 257 ? -7.505 6.526 3.131 1.00 83.75 257 VAL A C 1
ATOM 2021 O O . VAL A 1 257 ? -6.585 7.344 3.051 1.00 83.75 257 VAL A O 1
ATOM 2024 N N . MET A 1 258 ? -7.454 5.344 2.510 1.00 88.69 258 MET A N 1
ATOM 2025 C CA . MET A 1 258 ? -6.311 4.910 1.700 1.00 88.69 258 MET A CA 1
ATOM 2026 C C . MET A 1 258 ? -6.048 5.861 0.522 1.00 88.69 258 MET A C 1
ATOM 2028 O O . MET A 1 258 ? -4.898 6.244 0.282 1.00 88.69 258 MET A O 1
ATOM 2032 N N . TYR A 1 259 ? -7.099 6.303 -0.176 1.00 87.50 259 TYR A N 1
ATOM 2033 C CA . TYR A 1 259 ? -6.992 7.268 -1.272 1.00 87.50 259 TYR A CA 1
ATOM 2034 C C . TYR A 1 259 ? -6.723 8.701 -0.787 1.00 87.50 259 TYR A C 1
ATOM 2036 O O . TYR A 1 259 ? -6.091 9.472 -1.516 1.00 87.50 259 TYR A O 1
ATOM 2044 N N . GLY A 1 260 ? -7.096 9.037 0.452 1.00 81.75 260 GLY A N 1
ATOM 2045 C CA . GLY A 1 260 ? -6.939 10.371 1.038 1.00 81.75 260 GLY A CA 1
ATOM 2046 C C . GLY A 1 260 ? -8.081 11.331 0.699 1.00 81.75 260 GLY A C 1
ATOM 2047 O O . GLY A 1 260 ? -7.859 12.535 0.632 1.00 81.75 260 GLY A O 1
ATOM 2048 N N . ILE A 1 261 ? -9.287 10.805 0.484 1.00 79.25 261 ILE A N 1
ATOM 2049 C CA . ILE A 1 261 ? -10.518 11.550 0.145 1.00 79.25 261 ILE A CA 1
ATOM 2050 C C . ILE A 1 261 ? -11.197 12.046 1.455 1.00 79.25 261 ILE A C 1
ATOM 2052 O O . ILE A 1 261 ? -12.402 12.196 1.582 1.00 79.25 261 ILE A O 1
ATOM 2056 N N . THR A 1 262 ? -10.415 12.232 2.518 1.00 60.75 262 THR A N 1
ATOM 2057 C CA . THR A 1 262 ? -10.845 12.114 3.921 1.00 60.75 262 THR A CA 1
ATOM 2058 C C . THR A 1 262 ? -11.762 13.201 4.512 1.00 60.75 262 THR A C 1
ATOM 2060 O O . THR A 1 262 ? -12.512 12.845 5.421 1.00 60.75 262 THR A O 1
ATOM 2063 N N . PRO A 1 263 ? -11.761 14.488 4.100 1.00 57.84 263 PRO A N 1
ATOM 2064 C CA . PRO A 1 263 ? -12.412 15.527 4.908 1.00 57.84 263 PRO A CA 1
ATOM 2065 C C . PRO A 1 263 ? -13.922 15.327 5.093 1.00 57.84 263 PRO A C 1
ATOM 2067 O O . PRO A 1 263 ? -14.434 15.535 6.186 1.00 57.84 263 PRO A O 1
ATOM 2070 N N . VAL A 1 264 ? -14.630 14.880 4.052 1.00 52.31 264 VAL A N 1
ATOM 2071 C CA . VAL A 1 264 ? -16.096 14.712 4.079 1.00 52.31 264 VAL A CA 1
ATOM 2072 C C . VAL A 1 264 ? -16.504 13.325 4.589 1.00 52.31 264 VAL A C 1
ATOM 2074 O O . VAL A 1 264 ? -17.530 13.176 5.254 1.00 52.31 264 VAL A O 1
ATOM 2077 N N . TRP A 1 265 ? -15.693 12.300 4.316 1.00 55.31 265 TRP A N 1
ATOM 2078 C CA . TRP A 1 265 ? -15.990 10.926 4.724 1.00 55.31 265 TRP A CA 1
ATOM 2079 C C . TRP A 1 265 ? -15.859 10.720 6.233 1.00 55.31 265 TRP A C 1
ATOM 2081 O O . TRP A 1 265 ? -16.664 9.988 6.799 1.00 55.31 265 TRP A O 1
ATOM 2091 N N . ALA A 1 266 ? -14.927 11.413 6.898 1.00 52.50 266 ALA A N 1
ATOM 2092 C CA . ALA A 1 266 ? -14.798 11.372 8.356 1.00 52.50 266 ALA A CA 1
ATOM 2093 C C . ALA A 1 266 ? -16.076 11.860 9.068 1.00 52.50 266 ALA A C 1
ATOM 2095 O O . ALA A 1 266 ? -16.563 11.187 9.972 1.00 52.50 266 ALA A O 1
ATOM 2096 N N . THR A 1 267 ? -16.669 12.970 8.611 1.00 55.12 267 THR A N 1
ATOM 2097 C CA . THR A 1 267 ? -17.925 13.506 9.167 1.00 55.12 267 THR A CA 1
ATOM 2098 C C . THR A 1 267 ? -19.110 12.573 8.915 1.00 55.12 267 THR A C 1
ATOM 2100 O O . THR A 1 267 ? -19.916 12.351 9.814 1.00 55.12 267 THR A O 1
ATOM 2103 N N . ARG A 1 268 ? -19.207 11.976 7.719 1.00 54.53 268 ARG A N 1
ATOM 2104 C CA . ARG A 1 268 ? -20.288 11.028 7.384 1.00 54.53 268 ARG A CA 1
ATOM 2105 C C . ARG A 1 268 ? -20.183 9.719 8.169 1.00 54.53 268 ARG A C 1
ATOM 2107 O O . ARG A 1 268 ? -21.196 9.187 8.608 1.00 54.53 268 ARG A O 1
ATOM 2114 N N . LEU A 1 269 ? -18.965 9.218 8.380 1.00 56.31 269 LEU A N 1
ATOM 2115 C CA . LEU A 1 269 ? -18.720 8.042 9.220 1.00 56.31 269 LEU A CA 1
ATOM 2116 C C . LEU A 1 269 ? -19.059 8.304 10.676 1.00 56.31 269 LEU A C 1
ATOM 2118 O O . LEU A 1 269 ? -19.634 7.433 11.320 1.00 56.31 269 LEU A O 1
ATOM 2122 N N . GLN A 1 270 ? -18.729 9.494 11.178 1.00 53.69 270 GLN A N 1
ATOM 2123 C CA . GLN A 1 270 ? -19.082 9.898 12.530 1.00 53.69 270 GLN A CA 1
ATOM 2124 C C . GLN A 1 270 ? -20.605 9.911 12.715 1.00 53.69 270 GLN A C 1
ATOM 2126 O O . GLN A 1 270 ? -21.093 9.282 13.644 1.00 53.69 270 GLN A O 1
ATOM 2131 N N . GLN A 1 271 ? -21.355 10.502 11.779 1.00 51.38 271 GLN A N 1
ATOM 2132 C CA . GLN A 1 271 ? -22.824 10.536 11.820 1.00 51.38 271 GLN A CA 1
ATOM 2133 C C . GLN A 1 271 ? -23.460 9.137 11.798 1.00 51.38 271 GLN A C 1
ATOM 2135 O O . GLN A 1 271 ? -24.367 8.860 12.576 1.00 51.38 271 GLN A O 1
ATOM 2140 N N . VAL A 1 272 ? -22.971 8.232 10.941 1.00 50.88 272 VAL A N 1
ATOM 2141 C CA . VAL A 1 272 ? -23.489 6.852 10.875 1.00 50.88 272 VAL A CA 1
ATOM 2142 C C . VAL A 1 272 ? -23.100 6.040 12.112 1.00 50.88 272 VAL A C 1
ATOM 2144 O O . VAL A 1 272 ? -23.903 5.261 12.616 1.00 50.88 272 VAL A O 1
ATOM 2147 N N . THR A 1 273 ? -21.892 6.237 12.638 1.00 47.41 273 THR A N 1
ATOM 2148 C CA . THR A 1 273 ? -21.437 5.553 13.857 1.00 47.41 273 THR A CA 1
ATOM 2149 C C . THR A 1 273 ? -22.205 6.040 15.088 1.00 47.41 273 THR A C 1
ATOM 2151 O O . THR A 1 273 ? -22.594 5.222 15.912 1.00 47.41 273 THR A O 1
ATOM 2154 N N . GLU A 1 274 ? -22.481 7.341 15.201 1.00 48.94 274 GLU A N 1
ATOM 2155 C CA . GLU A 1 274 ? -23.318 7.915 16.264 1.00 48.94 274 GLU A CA 1
ATOM 2156 C C . GLU A 1 274 ? -24.763 7.394 16.191 1.00 48.94 274 GLU A C 1
ATOM 2158 O O . GLU A 1 274 ? -25.326 7.033 17.222 1.00 48.94 274 GLU A O 1
ATOM 2163 N N . ALA A 1 275 ? -25.332 7.263 14.987 1.00 40.19 275 ALA A N 1
ATOM 2164 C CA . ALA A 1 275 ? -26.662 6.683 14.791 1.00 40.19 275 ALA A CA 1
ATOM 2165 C C . ALA A 1 275 ? -26.726 5.194 15.183 1.00 40.19 275 ALA A C 1
ATOM 2167 O O . ALA A 1 275 ? -27.663 4.774 15.850 1.00 40.19 275 ALA A O 1
ATOM 2168 N N . LEU A 1 276 ? -25.714 4.397 14.826 1.00 32.06 276 LEU A N 1
ATOM 2169 C CA . LEU A 1 276 ? -25.689 2.957 15.117 1.00 32.06 276 LEU A CA 1
ATOM 2170 C C . LEU A 1 276 ? -25.334 2.619 16.569 1.00 32.06 276 LEU A C 1
ATOM 2172 O O . LEU A 1 276 ? -25.753 1.582 17.075 1.00 32.06 276 LEU A O 1
ATOM 2176 N N . ILE A 1 277 ? -24.545 3.461 17.240 1.00 34.41 277 ILE A N 1
ATOM 2177 C CA . ILE A 1 277 ? -24.211 3.285 18.661 1.00 34.41 277 ILE A CA 1
ATOM 2178 C C . ILE A 1 277 ? -25.342 3.816 19.559 1.00 34.41 277 ILE A C 1
ATOM 2180 O O . ILE A 1 277 ? -25.534 3.289 20.653 1.00 34.41 277 ILE A O 1
ATOM 2184 N N . GLY A 1 278 ? -26.118 4.803 19.096 1.00 31.95 278 GLY A N 1
ATOM 2185 C CA . GLY A 1 278 ? -27.280 5.341 19.813 1.00 31.95 278 GLY A CA 1
ATOM 2186 C C . GLY A 1 278 ? -28.430 4.346 20.009 1.00 31.95 278 GLY A C 1
ATOM 2187 O O . GLY A 1 278 ? -29.151 4.466 20.991 1.00 31.95 278 GLY A O 1
ATOM 2188 N N . ASP A 1 279 ? -28.553 3.336 19.144 1.00 29.95 279 ASP A N 1
ATOM 2189 C CA . ASP A 1 279 ? -29.598 2.301 19.225 1.00 29.95 279 ASP A CA 1
ATOM 2190 C C . ASP A 1 279 ? -29.223 1.098 20.126 1.00 29.95 279 ASP A C 1
ATOM 2192 O O . ASP A 1 279 ? -29.993 0.144 20.242 1.00 29.95 279 ASP A O 1
ATOM 2196 N N . ILE A 1 280 ? -28.040 1.106 20.763 1.00 31.77 280 ILE A N 1
ATOM 2197 C CA . ILE A 1 280 ? -27.540 0.009 21.627 1.00 31.77 280 ILE A CA 1
ATOM 2198 C C . ILE A 1 280 ? -27.441 0.436 23.116 1.00 31.77 280 ILE A C 1
ATOM 2200 O O . ILE A 1 280 ? -26.844 -0.264 23.936 1.00 31.77 280 ILE A O 1
ATOM 2204 N N . VAL A 1 281 ? -28.074 1.549 23.510 1.00 30.97 281 VAL A N 1
ATOM 2205 C CA . VAL A 1 281 ? -28.274 1.944 24.924 1.00 30.97 281 VAL A CA 1
ATOM 2206 C C . VAL A 1 281 ? -29.761 2.022 25.234 1.00 30.97 281 VAL A C 1
ATOM 2208 O O . VAL A 1 281 ? -30.161 1.440 26.268 1.00 30.97 281 VAL A O 1
#

pLDDT: mean 72.98, std 15.3, range [29.95, 94.56]